Protein AF-Q9X204-F1 (afdb_monomer_lite)

Organism: Thermotoga maritima (strain ATCC 43589 / DSM 3109 / JCM 10099 / NBRC 100826 / MSB8) (NCBI:txid243274)

Structure (mmCIF, N/CA/C/O backbone):
data_AF-Q9X204-F1
#
_entry.id   AF-Q9X204-F1
#
loop_
_atom_site.group_PDB
_atom_site.id
_atom_site.type_symbol
_atom_site.label_atom_id
_atom_site.label_alt_id
_atom_site.label_comp_id
_atom_site.label_asym_id
_atom_site.label_entity_id
_atom_site.label_seq_id
_atom_site.pdbx_PDB_ins_code
_atom_site.Cartn_x
_atom_site.Cartn_y
_atom_site.Cartn_z
_atom_site.occupancy
_atom_site.B_iso_or_equiv
_atom_site.auth_seq_id
_atom_site.auth_comp_id
_atom_site.auth_asym_id
_atom_site.auth_atom_id
_atom_site.pdbx_PDB_model_num
ATOM 1 N N . MET A 1 1 ? 26.300 -2.787 -54.227 1.00 47.72 1 MET A N 1
ATOM 2 C CA . MET A 1 1 ? 25.183 -3.761 -54.114 1.00 47.72 1 MET A CA 1
ATOM 3 C C . MET A 1 1 ? 25.078 -4.410 -52.728 1.00 47.72 1 MET A C 1
ATOM 5 O O . MET A 1 1 ? 23.965 -4.567 -52.243 1.00 47.72 1 MET A O 1
ATOM 9 N N . TYR A 1 2 ? 26.198 -4.704 -52.051 1.00 45.34 2 TYR A N 1
ATOM 10 C CA . TYR A 1 2 ? 26.221 -5.338 -50.720 1.00 45.34 2 TYR A CA 1
ATOM 11 C C . TYR A 1 2 ? 25.403 -4.601 -49.641 1.00 45.34 2 TYR A C 1
ATOM 13 O O . TYR A 1 2 ? 24.611 -5.236 -48.954 1.00 45.34 2 TYR A O 1
ATOM 21 N N . LEU A 1 3 ? 25.477 -3.265 -49.548 1.00 53.62 3 LEU A N 1
ATOM 22 C CA . LEU A 1 3 ? 24.754 -2.507 -48.512 1.00 53.62 3 LEU A CA 1
ATOM 23 C C . LEU A 1 3 ? 23.221 -2.654 -48.542 1.00 53.62 3 LEU A C 1
ATOM 25 O O . LEU A 1 3 ? 22.599 -2.570 -47.490 1.00 53.62 3 LEU A O 1
ATOM 29 N N . LYS A 1 4 ? 22.584 -2.886 -49.703 1.00 60.44 4 LYS A N 1
ATOM 30 C CA . LYS A 1 4 ? 21.115 -3.048 -49.765 1.00 60.44 4 LYS A CA 1
ATOM 31 C C . LYS A 1 4 ? 20.644 -4.338 -49.082 1.00 60.44 4 LYS A C 1
ATOM 33 O O . LYS A 1 4 ? 19.539 -4.356 -48.552 1.00 60.44 4 LYS A O 1
ATOM 38 N N . ARG A 1 5 ? 21.480 -5.386 -49.052 1.00 63.59 5 ARG A N 1
ATOM 39 C CA . ARG A 1 5 ? 21.116 -6.701 -48.498 1.00 63.59 5 ARG A CA 1
ATOM 40 C C . ARG A 1 5 ? 21.117 -6.727 -46.966 1.00 63.59 5 ARG A C 1
ATOM 42 O O . ARG A 1 5 ? 20.314 -7.436 -46.376 1.00 63.59 5 ARG A O 1
ATOM 49 N N . TYR A 1 6 ? 21.953 -5.911 -46.322 1.00 69.81 6 TYR A N 1
ATOM 50 C CA . TYR A 1 6 ? 22.065 -5.867 -44.854 1.00 69.81 6 TYR A CA 1
ATOM 51 C C . TYR A 1 6 ? 21.094 -4.891 -44.178 1.00 69.81 6 TYR A C 1
ATOM 53 O O . TYR A 1 6 ? 20.899 -4.981 -42.969 1.00 69.81 6 TYR A O 1
ATOM 61 N N . LYS A 1 7 ? 20.436 -4.001 -44.937 1.00 73.75 7 LYS A N 1
ATOM 62 C CA . LYS A 1 7 ? 19.441 -3.059 -44.391 1.00 73.75 7 LYS A CA 1
ATOM 63 C C . LYS A 1 7 ? 18.269 -3.767 -43.707 1.00 73.75 7 LYS A C 1
ATOM 65 O O . LYS A 1 7 ? 17.864 -3.361 -42.626 1.00 73.75 7 LYS A O 1
ATOM 70 N N . TRP A 1 8 ? 17.761 -4.841 -44.309 1.00 75.62 8 TRP A N 1
ATOM 71 C CA . TRP A 1 8 ? 16.654 -5.617 -43.743 1.00 75.62 8 TRP A CA 1
ATOM 72 C C . TRP A 1 8 ? 17.058 -6.375 -42.480 1.00 75.62 8 TRP A C 1
ATOM 74 O O . TRP A 1 8 ? 16.323 -6.355 -41.502 1.00 75.62 8 TRP A O 1
ATOM 84 N N . ILE A 1 9 ? 18.254 -6.969 -42.470 1.00 78.94 9 ILE A N 1
ATOM 85 C CA . ILE A 1 9 ? 18.790 -7.668 -41.293 1.00 78.94 9 ILE A CA 1
ATOM 86 C C . ILE A 1 9 ? 18.927 -6.691 -40.121 1.00 78.94 9 ILE A C 1
ATOM 88 O O . ILE A 1 9 ? 18.496 -6.991 -39.013 1.00 78.94 9 ILE A O 1
ATOM 92 N N . PHE A 1 10 ? 19.462 -5.497 -40.377 1.00 75.69 10 PHE A N 1
ATOM 93 C CA . PHE A 1 10 ? 19.589 -4.455 -39.364 1.00 75.69 10 PHE A CA 1
ATOM 94 C C . PHE A 1 10 ? 18.227 -3.994 -38.820 1.00 75.69 10 PHE A C 1
ATOM 96 O O . PHE A 1 10 ? 18.065 -3.897 -37.606 1.00 75.69 10 PHE A O 1
ATOM 103 N N . LEU A 1 11 ? 17.234 -3.763 -39.689 1.00 79.50 11 LEU A N 1
ATOM 104 C CA . LEU A 1 11 ? 15.879 -3.389 -39.262 1.00 79.50 11 LEU A CA 1
ATOM 105 C C . LEU A 1 11 ? 15.232 -4.467 -38.387 1.00 79.50 11 LEU A C 1
ATOM 107 O O . LEU A 1 11 ? 14.653 -4.142 -37.354 1.00 79.50 11 LEU A O 1
ATOM 111 N N . VAL A 1 12 ? 15.367 -5.740 -38.763 1.00 84.00 12 VAL A N 1
ATOM 112 C CA . VAL A 1 12 ? 14.825 -6.863 -37.985 1.00 84.00 12 VAL A CA 1
ATOM 113 C C . VAL A 1 12 ? 15.493 -6.952 -36.613 1.00 84.00 12 VAL A C 1
ATOM 115 O O . VAL A 1 12 ? 14.799 -7.052 -35.605 1.00 84.00 12 VAL A O 1
ATOM 118 N N . VAL A 1 13 ? 16.824 -6.857 -36.549 1.00 81.44 13 VAL A N 1
ATOM 119 C CA . VAL A 1 13 ? 17.574 -6.895 -35.281 1.00 81.44 13 VAL A CA 1
ATOM 120 C C . VAL A 1 13 ? 17.166 -5.736 -34.374 1.00 81.44 13 VAL A C 1
ATOM 122 O O . VAL A 1 13 ? 16.919 -5.930 -33.186 1.00 81.44 13 VAL A O 1
ATOM 125 N N . ALA A 1 14 ? 17.043 -4.534 -34.928 1.00 76.38 14 ALA A N 1
ATOM 126 C CA . ALA A 1 14 ? 16.662 -3.367 -34.153 1.00 76.38 14 ALA A CA 1
ATOM 127 C C . ALA A 1 14 ? 15.210 -3.440 -33.652 1.00 76.38 14 ALA A C 1
ATOM 129 O O . ALA A 1 14 ? 14.932 -3.058 -32.516 1.00 76.38 14 ALA A O 1
ATOM 130 N N . MET A 1 15 ? 14.300 -3.998 -34.455 1.00 82.75 15 MET A N 1
ATOM 131 C CA . MET A 1 15 ? 12.921 -4.257 -34.045 1.00 82.75 15 MET A CA 1
ATOM 132 C C . MET A 1 15 ? 12.854 -5.293 -32.912 1.00 82.75 15 MET A C 1
ATOM 134 O O . MET A 1 15 ? 12.113 -5.102 -31.951 1.00 82.75 15 MET A O 1
ATOM 138 N N . LEU A 1 16 ? 13.666 -6.354 -32.974 1.00 85.06 16 LEU A N 1
ATOM 139 C CA . LEU A 1 16 ? 13.765 -7.348 -31.900 1.00 85.06 16 LEU A CA 1
ATOM 140 C C . LEU A 1 16 ? 14.282 -6.736 -30.592 1.00 85.06 16 LEU A C 1
ATOM 142 O O . LEU A 1 16 ? 13.721 -7.012 -29.534 1.00 85.06 16 LEU A O 1
ATOM 146 N N . ILE A 1 17 ? 15.301 -5.872 -30.658 1.00 81.31 17 ILE A N 1
ATOM 147 C CA . ILE A 1 17 ? 15.810 -5.149 -29.482 1.00 81.31 17 ILE A CA 1
ATOM 148 C C . ILE A 1 17 ? 14.717 -4.246 -28.901 1.00 81.31 17 ILE A C 1
ATOM 150 O O . ILE A 1 17 ? 14.488 -4.271 -27.694 1.00 81.31 17 ILE A O 1
ATOM 154 N N . PHE A 1 18 ? 14.009 -3.495 -29.749 1.00 79.50 18 PHE A N 1
ATOM 155 C CA . PHE A 1 18 ? 12.912 -2.625 -29.326 1.00 79.50 18 PHE A CA 1
ATOM 156 C C . PHE A 1 18 ? 11.818 -3.407 -28.586 1.00 79.50 18 PHE A C 1
ATOM 158 O O . PHE A 1 18 ? 11.445 -3.044 -27.470 1.00 79.50 18 PHE A O 1
ATOM 165 N N . PHE A 1 19 ? 11.342 -4.514 -29.165 1.00 81.19 19 PHE A N 1
ATOM 166 C CA . PHE A 1 19 ? 10.337 -5.359 -28.517 1.00 81.19 19 PHE A CA 1
ATOM 167 C C . PHE A 1 19 ? 10.857 -5.996 -27.227 1.00 81.19 19 PHE A C 1
ATOM 169 O O . PHE A 1 19 ? 10.114 -6.061 -26.249 1.00 81.19 19 PHE A O 1
ATOM 176 N N . GLY A 1 20 ? 12.125 -6.414 -27.193 1.00 83.56 20 GLY A N 1
ATOM 177 C CA . GLY A 1 20 ? 12.761 -6.949 -25.990 1.00 83.56 20 GLY A CA 1
ATOM 178 C C . GLY A 1 20 ? 12.782 -5.938 -24.843 1.00 83.56 20 GLY A C 1
ATOM 179 O O . GLY A 1 20 ? 12.337 -6.254 -23.740 1.00 83.56 20 GLY A O 1
ATOM 180 N N . VAL A 1 21 ? 13.223 -4.704 -25.105 1.00 81.38 21 VAL A N 1
ATOM 181 C CA . VAL A 1 21 ? 13.258 -3.624 -24.102 1.00 81.38 21 VAL A CA 1
ATOM 182 C C . VAL A 1 21 ? 11.850 -3.280 -23.619 1.00 81.38 21 VAL A C 1
ATOM 184 O O . VAL A 1 21 ? 11.613 -3.243 -22.410 1.00 81.38 21 VAL A O 1
ATOM 187 N N . ALA A 1 22 ? 10.896 -3.107 -24.538 1.00 79.12 22 ALA A N 1
ATOM 188 C CA . ALA A 1 22 ? 9.508 -2.819 -24.187 1.00 79.12 22 ALA A CA 1
ATOM 189 C C . ALA A 1 22 ? 8.897 -3.931 -23.315 1.00 79.12 22 ALA A C 1
ATOM 191 O O . ALA A 1 22 ? 8.234 -3.649 -22.315 1.00 79.12 22 ALA A O 1
ATOM 192 N N . PHE A 1 23 ? 9.158 -5.198 -23.650 1.00 83.31 23 PHE A N 1
ATOM 193 C CA . PHE A 1 23 ? 8.671 -6.344 -22.885 1.00 83.31 23 PHE A CA 1
ATOM 194 C C . PHE A 1 23 ? 9.267 -6.397 -21.474 1.00 83.31 23 PHE A C 1
ATOM 196 O O . PHE A 1 23 ? 8.526 -6.557 -20.500 1.00 83.31 23 PHE A O 1
ATOM 203 N N . VAL A 1 24 ? 10.586 -6.214 -21.346 1.00 84.00 24 VAL A N 1
ATOM 204 C CA . VAL A 1 24 ? 11.273 -6.164 -20.044 1.00 84.00 24 VAL A CA 1
ATOM 205 C C . VAL A 1 24 ? 10.712 -5.035 -19.186 1.00 84.00 24 VAL A C 1
ATOM 207 O O . VAL A 1 24 ? 10.430 -5.250 -18.007 1.00 84.00 24 VAL A O 1
ATOM 210 N N . GLN A 1 25 ? 10.479 -3.859 -19.768 1.00 79.38 25 GLN A N 1
ATOM 211 C CA . GLN A 1 25 ? 9.939 -2.714 -19.042 1.00 79.38 25 GLN A CA 1
ATOM 212 C C . GLN A 1 25 ? 8.511 -2.976 -18.538 1.00 79.38 25 GLN A C 1
ATOM 214 O O . GLN A 1 25 ? 8.229 -2.749 -17.362 1.00 79.38 25 GLN A O 1
ATOM 219 N N . ILE A 1 26 ? 7.629 -3.535 -19.374 1.00 80.31 26 ILE A N 1
ATOM 220 C CA . ILE A 1 26 ? 6.268 -3.928 -18.961 1.00 80.31 26 ILE A CA 1
ATOM 221 C C . ILE A 1 26 ? 6.316 -4.973 -17.839 1.00 80.31 26 ILE A C 1
ATOM 223 O O . ILE A 1 26 ? 5.555 -4.886 -16.870 1.00 80.31 26 ILE A O 1
ATOM 227 N N . HIS A 1 27 ? 7.199 -5.967 -17.956 1.00 85.31 27 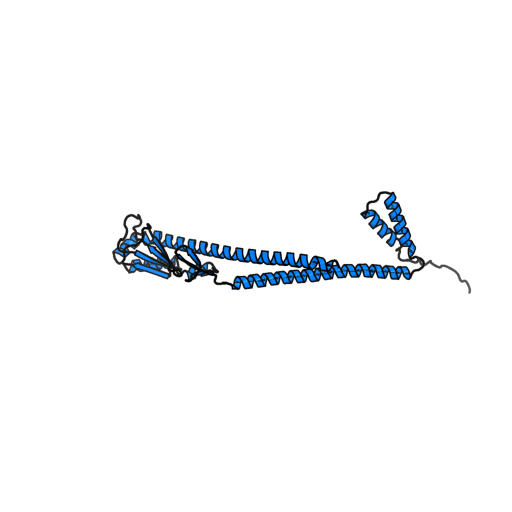HIS A N 1
ATOM 228 C CA . HIS A 1 27 ? 7.352 -7.002 -16.939 1.00 85.31 27 HIS A CA 1
ATOM 229 C C . HIS A 1 27 ? 7.847 -6.419 -15.611 1.00 85.31 27 HIS A C 1
ATOM 231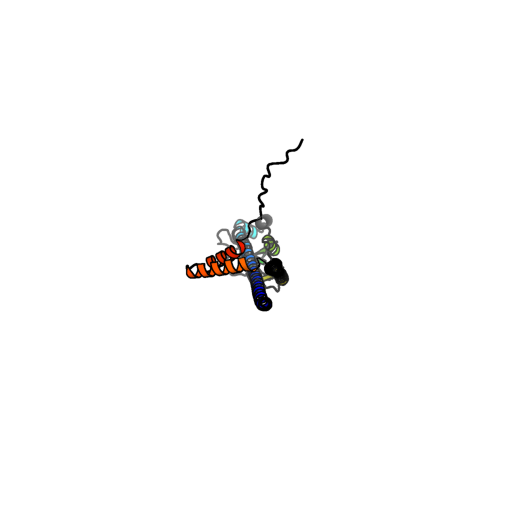 O O . HIS A 1 27 ? 7.293 -6.741 -14.558 1.00 85.31 27 HIS A O 1
ATOM 237 N N . TYR A 1 28 ? 8.845 -5.536 -15.661 1.00 85.38 28 TYR A N 1
ATOM 238 C CA . TYR A 1 28 ? 9.387 -4.855 -14.490 1.00 85.38 28 TYR A CA 1
ATOM 239 C C . TYR A 1 28 ? 8.309 -4.047 -13.761 1.00 85.38 28 TYR A C 1
ATOM 241 O O . TYR A 1 28 ? 8.175 -4.183 -12.550 1.00 85.38 28 TYR A O 1
ATOM 249 N N . GLN A 1 29 ? 7.476 -3.297 -14.490 1.00 81.62 29 GLN A N 1
ATOM 250 C CA . GLN A 1 29 ? 6.388 -2.508 -13.899 1.00 81.62 29 GLN A CA 1
ATOM 251 C C . GLN A 1 29 ? 5.355 -3.382 -13.183 1.00 81.62 29 GLN A C 1
ATOM 253 O O . GLN A 1 29 ? 5.060 -3.159 -12.014 1.00 81.62 29 GLN A O 1
ATOM 258 N N . LYS A 1 30 ? 4.865 -4.447 -13.832 1.00 83.94 30 LYS A N 1
ATOM 259 C CA . LYS A 1 30 ? 3.935 -5.390 -13.179 1.00 83.94 30 LYS A CA 1
ATOM 260 C C . LYS A 1 30 ? 4.550 -6.037 -11.939 1.00 83.94 30 LYS A C 1
ATOM 262 O O . LYS A 1 30 ? 3.846 -6.334 -10.977 1.00 83.94 30 LYS A O 1
ATOM 267 N N . LYS A 1 31 ? 5.856 -6.312 -11.975 1.00 89.50 31 LYS A N 1
ATOM 268 C CA . LYS A 1 31 ? 6.579 -6.878 -10.837 1.00 89.50 31 LYS A CA 1
ATOM 269 C C . LYS A 1 31 ? 6.694 -5.860 -9.697 1.00 89.50 31 LYS A C 1
ATOM 271 O O . LYS A 1 31 ? 6.441 -6.234 -8.559 1.00 89.50 31 LYS A O 1
ATOM 276 N N . LEU A 1 32 ? 6.994 -4.601 -10.009 1.00 88.38 32 LEU A N 1
ATOM 277 C CA . LEU A 1 32 ? 7.053 -3.500 -9.049 1.00 88.38 32 LEU A CA 1
ATOM 278 C C . LEU A 1 32 ? 5.697 -3.260 -8.371 1.00 88.38 32 LEU A C 1
ATOM 280 O O . LEU A 1 32 ? 5.652 -3.207 -7.147 1.00 88.38 32 LEU A O 1
ATOM 284 N N . GLU A 1 33 ? 4.600 -3.206 -9.136 1.00 89.38 33 GLU A N 1
ATOM 285 C CA . GLU A 1 33 ? 3.241 -3.065 -8.584 1.00 89.38 33 GLU A CA 1
ATOM 286 C C . GLU A 1 33 ? 2.934 -4.172 -7.565 1.00 89.38 33 GLU A C 1
ATOM 288 O O . GLU A 1 33 ? 2.467 -3.891 -6.465 1.00 89.38 33 GLU A O 1
ATOM 293 N N . ARG A 1 34 ? 3.251 -5.433 -7.892 1.00 91.00 34 ARG A N 1
ATOM 294 C CA . ARG A 1 34 ? 3.050 -6.560 -6.965 1.00 91.00 34 ARG A CA 1
ATOM 295 C C . ARG A 1 34 ? 3.882 -6.434 -5.693 1.00 91.00 34 ARG A C 1
ATOM 297 O O . ARG A 1 34 ? 3.357 -6.691 -4.620 1.00 91.00 34 ARG A O 1
ATOM 304 N N . TYR A 1 35 ? 5.147 -6.029 -5.799 1.00 92.31 35 TYR A N 1
ATOM 305 C CA . TYR A 1 35 ? 5.980 -5.815 -4.613 1.00 92.31 35 TYR A CA 1
ATOM 306 C C . TYR A 1 35 ? 5.440 -4.696 -3.725 1.00 92.31 35 TYR A C 1
ATOM 308 O O . TYR A 1 35 ? 5.415 -4.853 -2.512 1.00 92.31 35 TYR A O 1
ATOM 316 N N . GLN A 1 36 ? 4.979 -3.590 -4.313 1.00 92.75 36 GLN A N 1
ATOM 317 C CA . GLN A 1 36 ? 4.398 -2.479 -3.555 1.00 92.75 36 GLN A CA 1
ATOM 318 C C . GLN A 1 36 ? 3.125 -2.903 -2.817 1.00 92.75 36 GLN A C 1
ATOM 320 O O . GLN A 1 36 ? 2.950 -2.547 -1.656 1.00 92.75 36 GLN A O 1
ATOM 325 N N . LEU A 1 37 ? 2.270 -3.701 -3.464 1.00 94.69 37 LEU A N 1
ATOM 326 C CA . LEU A 1 37 ? 1.078 -4.266 -2.833 1.00 94.69 37 LEU A CA 1
ATOM 327 C C . LEU A 1 37 ? 1.431 -5.229 -1.690 1.00 94.69 37 LEU A C 1
ATOM 329 O O . LEU A 1 37 ? 0.790 -5.180 -0.646 1.00 94.69 37 LEU A O 1
ATOM 333 N N . GLU A 1 38 ? 2.461 -6.060 -1.854 1.00 95.44 38 GLU A N 1
ATOM 334 C CA . GLU A 1 38 ? 2.899 -6.984 -0.801 1.00 95.44 38 GLU A CA 1
ATOM 335 C C . GLU A 1 38 ? 3.494 -6.239 0.401 1.00 95.44 38 GLU A C 1
ATOM 337 O O . GLU A 1 38 ? 3.161 -6.533 1.545 1.00 95.44 38 GLU A O 1
ATOM 342 N N . VAL A 1 39 ? 4.324 -5.221 0.155 1.00 94.69 39 VAL A N 1
ATOM 343 C CA . VAL A 1 39 ? 4.873 -4.361 1.215 1.00 94.69 39 VAL A CA 1
ATOM 344 C C . VAL A 1 39 ? 3.751 -3.635 1.954 1.00 94.69 39 VAL A C 1
ATOM 346 O O . VAL A 1 39 ? 3.746 -3.623 3.181 1.00 94.69 39 VAL A O 1
ATOM 349 N N . PHE A 1 40 ? 2.775 -3.081 1.228 1.00 95.81 40 PHE A N 1
ATOM 350 C CA . PHE A 1 40 ? 1.595 -2.464 1.834 1.00 95.81 40 PHE A CA 1
ATOM 351 C C . PHE A 1 40 ? 0.851 -3.451 2.739 1.00 95.81 40 PHE A C 1
ATOM 353 O O . PHE A 1 40 ? 0.548 -3.123 3.884 1.00 95.81 40 PHE A O 1
ATOM 360 N N . LYS A 1 41 ? 0.599 -4.670 2.245 1.00 95.75 41 LYS A N 1
ATOM 361 C CA . LYS A 1 41 ? -0.076 -5.723 3.008 1.00 95.75 41 LYS A CA 1
ATOM 362 C C . LYS A 1 41 ? 0.664 -6.020 4.310 1.00 95.75 41 LYS A C 1
ATOM 364 O O . LYS A 1 41 ? 0.032 -6.085 5.354 1.00 95.75 41 LYS A O 1
ATOM 369 N N . ILE A 1 42 ? 1.988 -6.159 4.256 1.00 94.94 42 ILE A N 1
ATOM 370 C CA . ILE A 1 42 ? 2.822 -6.427 5.434 1.00 94.94 42 ILE A CA 1
ATOM 371 C C . ILE A 1 42 ? 2.755 -5.274 6.442 1.00 94.94 42 ILE A C 1
ATOM 373 O O . ILE A 1 42 ? 2.649 -5.531 7.638 1.00 94.94 42 ILE A O 1
ATOM 377 N N . ILE A 1 43 ? 2.805 -4.019 5.981 1.00 94.38 43 ILE A N 1
ATOM 378 C CA . ILE A 1 43 ? 2.723 -2.843 6.861 1.00 94.38 43 ILE A CA 1
ATOM 379 C C . ILE A 1 43 ? 1.388 -2.824 7.603 1.00 94.38 43 ILE A C 1
ATOM 381 O O . ILE A 1 43 ? 1.381 -2.715 8.827 1.00 94.38 43 ILE A O 1
ATOM 385 N N . VAL A 1 44 ? 0.274 -2.972 6.879 1.00 95.50 44 VAL A N 1
ATOM 386 C CA . VAL A 1 44 ? -1.052 -2.972 7.508 1.00 95.50 44 VAL A CA 1
ATOM 387 C C . VAL A 1 44 ? -1.216 -4.173 8.426 1.00 95.50 44 VAL A C 1
ATOM 389 O O . VAL A 1 44 ? -1.644 -3.996 9.555 1.00 95.50 44 VAL A O 1
ATOM 392 N N . GLN A 1 45 ? -0.843 -5.373 7.978 1.00 95.50 45 GLN A N 1
ATOM 393 C CA . GLN A 1 45 ? -0.957 -6.585 8.787 1.00 95.50 45 GLN A CA 1
ATOM 394 C C . GLN A 1 45 ? -0.217 -6.423 10.117 1.00 95.50 45 GLN A C 1
ATOM 396 O O . GLN A 1 45 ? -0.782 -6.672 11.172 1.00 95.50 45 GLN A O 1
ATOM 401 N N . ARG A 1 46 ? 1.017 -5.910 10.071 1.00 94.94 46 ARG A N 1
ATOM 402 C CA . ARG A 1 46 ? 1.805 -5.644 11.274 1.00 94.94 46 ARG A CA 1
ATOM 403 C C . ARG A 1 46 ? 1.153 -4.601 12.179 1.00 94.94 46 ARG A C 1
ATOM 405 O O . ARG A 1 46 ? 1.221 -4.747 13.391 1.00 94.94 46 ARG A O 1
ATOM 412 N N . SER A 1 47 ? 0.564 -3.554 11.606 1.00 95.25 47 SER A N 1
ATOM 413 C CA . SER A 1 47 ? -0.158 -2.539 12.377 1.00 95.25 47 SER A CA 1
ATOM 414 C C . SER A 1 47 ? -1.399 -3.122 13.058 1.00 95.25 47 SER A C 1
ATOM 416 O O . SER A 1 47 ? -1.568 -2.963 14.262 1.00 95.25 47 SER A O 1
ATOM 418 N N . VAL A 1 48 ? -2.212 -3.882 12.323 1.00 96.19 48 VAL A N 1
ATOM 419 C CA . VAL A 1 48 ? -3.390 -4.586 12.851 1.00 96.19 48 VAL A CA 1
ATOM 420 C C . VAL A 1 48 ? -2.994 -5.538 13.981 1.00 96.19 48 VAL A C 1
ATOM 422 O O . VAL A 1 48 ? -3.634 -5.527 15.029 1.00 96.19 48 VAL A O 1
ATOM 425 N N . ASP A 1 49 ? -1.924 -6.315 13.800 1.00 94.88 49 ASP A N 1
ATOM 426 C CA . ASP A 1 49 ? -1.418 -7.232 14.824 1.00 94.88 49 ASP A CA 1
ATOM 427 C C . ASP A 1 49 ? -0.975 -6.470 16.083 1.00 94.88 49 ASP A C 1
ATOM 429 O O . ASP A 1 49 ? -1.369 -6.841 17.185 1.00 94.88 49 ASP A O 1
ATOM 433 N N . LEU A 1 50 ? -0.227 -5.368 15.927 1.00 93.81 50 LEU A N 1
ATOM 434 C CA . LEU A 1 50 ? 0.201 -4.515 17.043 1.00 93.81 50 LEU A CA 1
ATOM 435 C C . LEU A 1 50 ? -0.984 -3.911 17.800 1.00 93.81 50 LEU A C 1
ATOM 437 O O . LEU A 1 50 ? -0.983 -3.909 19.026 1.00 93.81 50 LEU A O 1
ATOM 441 N N . VAL A 1 51 ? -1.996 -3.420 17.085 1.00 95.88 51 VAL A N 1
ATOM 442 C CA . VAL A 1 51 ? -3.208 -2.859 17.693 1.00 95.88 51 VAL A CA 1
ATOM 443 C C . VAL A 1 51 ? -4.010 -3.946 18.413 1.00 95.88 51 VAL A C 1
ATOM 445 O O . VAL A 1 51 ? -4.476 -3.729 19.532 1.00 95.88 51 VAL A O 1
ATOM 448 N N . SER A 1 52 ? -4.132 -5.137 17.818 1.00 95.38 52 SER A N 1
ATOM 449 C CA . SER A 1 52 ? -4.833 -6.258 18.444 1.00 95.38 52 SER A CA 1
ATOM 450 C C . SER A 1 52 ? -4.142 -6.704 19.728 1.00 95.38 52 SER A C 1
ATOM 452 O O . SER A 1 52 ? -4.745 -6.619 20.792 1.00 95.38 52 SER A O 1
ATOM 454 N N . SER A 1 53 ? -2.886 -7.151 19.647 1.00 93.25 53 SER A N 1
ATOM 455 C CA . SER A 1 53 ? -2.190 -7.733 20.798 1.00 93.25 53 SER A CA 1
ATOM 456 C C . SER A 1 53 ? -1.721 -6.689 21.808 1.00 93.25 53 SER A C 1
ATOM 458 O O . SER A 1 53 ? -1.517 -7.017 22.968 1.00 93.25 53 SER A O 1
ATOM 460 N N . GLY A 1 54 ? -1.478 -5.454 21.363 1.00 92.06 54 GLY A N 1
ATOM 461 C CA . GLY A 1 54 ? -0.961 -4.383 22.214 1.00 92.06 54 GLY A CA 1
ATOM 462 C C . GLY A 1 54 ? -2.039 -3.648 23.003 1.00 92.06 54 GLY A C 1
ATOM 463 O O . GLY A 1 54 ? -1.753 -3.190 24.101 1.00 92.06 54 GLY A O 1
ATOM 464 N N . TYR A 1 55 ? -3.259 -3.544 22.465 1.00 94.19 55 TYR A N 1
ATOM 465 C CA . TYR A 1 55 ? -4.308 -2.708 23.055 1.00 94.19 55 TYR A CA 1
ATOM 466 C C . TYR A 1 55 ? -5.624 -3.457 23.248 1.00 94.19 55 TYR A C 1
ATOM 468 O O . TYR A 1 55 ? -6.154 -3.490 24.353 1.00 94.19 55 TYR A O 1
ATOM 476 N N . PHE A 1 56 ? -6.163 -4.109 22.216 1.00 95.50 56 PHE A N 1
ATOM 477 C CA . PHE A 1 56 ? -7.462 -4.791 22.346 1.00 95.50 56 PHE A CA 1
ATOM 478 C C . PHE A 1 56 ? -7.401 -6.149 23.053 1.00 95.50 56 PHE A C 1
ATOM 480 O O . PHE A 1 56 ? -8.438 -6.765 23.273 1.00 95.50 56 PHE A O 1
ATOM 487 N N . GLN A 1 57 ? -6.208 -6.592 23.432 1.00 95.38 57 GLN A N 1
ATOM 488 C CA . GLN A 1 57 ? -5.975 -7.712 24.341 1.00 95.38 57 GLN A CA 1
ATOM 489 C C . GLN A 1 57 ? -5.295 -7.225 25.628 1.00 95.38 57 GLN A C 1
ATOM 491 O O . GLN A 1 57 ? -4.521 -7.952 26.231 1.00 95.38 57 GLN A O 1
ATOM 496 N N . TRP A 1 58 ? -5.506 -5.966 26.018 1.00 95.00 58 TRP A N 1
ATOM 497 C CA . TRP A 1 58 ? -4.946 -5.400 27.240 1.00 95.00 58 TRP A CA 1
ATOM 498 C C . TRP A 1 58 ? -6.045 -5.255 28.292 1.00 95.00 58 TRP A C 1
ATOM 500 O O . TRP A 1 58 ? -7.023 -4.532 28.083 1.00 95.00 58 TRP A O 1
ATOM 510 N N . THR A 1 59 ? -5.886 -5.944 29.426 1.00 94.69 59 THR A N 1
ATOM 511 C CA . THR A 1 59 ? -6.878 -5.972 30.515 1.00 94.69 59 THR A CA 1
ATOM 512 C C . THR A 1 59 ? -7.311 -4.574 30.957 1.00 94.69 59 THR A C 1
ATOM 514 O O . THR A 1 59 ? -8.502 -4.327 31.119 1.00 94.69 59 THR A O 1
ATOM 517 N N . GLU A 1 60 ? -6.381 -3.637 31.105 1.00 95.75 60 GLU A N 1
ATOM 518 C CA . GLU A 1 60 ? -6.664 -2.286 31.585 1.00 95.75 60 GLU A CA 1
ATOM 519 C C . GLU A 1 60 ? -7.533 -1.503 30.593 1.00 95.75 60 GLU A C 1
ATOM 521 O O . GLU A 1 60 ? -8.488 -0.842 31.003 1.00 95.75 60 GLU A O 1
ATOM 526 N N . LEU A 1 61 ? -7.282 -1.645 29.285 1.00 95.44 61 LEU A N 1
ATOM 527 C CA . LEU A 1 61 ? -8.139 -1.039 28.267 1.00 95.44 61 LEU A CA 1
ATOM 528 C C . LEU A 1 61 ? -9.518 -1.707 28.224 1.00 95.44 61 LEU A C 1
ATOM 530 O O . LEU A 1 61 ? -10.526 -1.009 28.114 1.00 95.44 61 LEU A O 1
ATOM 534 N N . LYS A 1 62 ? -9.588 -3.038 28.354 1.00 95.81 62 LYS A N 1
ATOM 535 C CA . LYS A 1 62 ? -10.864 -3.766 28.463 1.00 95.81 62 LYS A CA 1
ATOM 536 C C . LYS A 1 62 ? -11.695 -3.230 29.635 1.00 95.81 62 LYS A C 1
ATOM 538 O O . LYS A 1 62 ? -12.848 -2.846 29.441 1.00 95.81 62 LYS A O 1
ATOM 543 N N . GLU A 1 63 ? -11.109 -3.150 30.828 1.00 95.25 63 GLU A N 1
ATOM 544 C CA . GLU A 1 63 ? -11.789 -2.652 32.028 1.00 95.25 63 GLU A CA 1
ATOM 545 C C . GLU A 1 63 ? -12.232 -1.191 31.891 1.00 95.25 63 GLU A C 1
ATOM 547 O O . GLU A 1 63 ? -13.328 -0.837 32.331 1.00 95.25 63 GLU A O 1
ATOM 552 N N . ALA A 1 64 ? -11.402 -0.338 31.283 1.00 95.50 64 ALA A N 1
ATOM 553 C CA . ALA A 1 64 ? -11.749 1.055 31.012 1.00 95.50 64 ALA A CA 1
ATOM 554 C C . ALA A 1 64 ? -12.969 1.153 30.085 1.00 95.50 64 ALA A C 1
ATOM 556 O O . ALA A 1 64 ? -13.893 1.928 30.342 1.00 95.50 64 ALA A O 1
ATOM 557 N N . ILE A 1 65 ? -13.030 0.306 29.053 1.00 94.50 65 ILE A N 1
ATOM 558 C CA . ILE A 1 65 ? -14.171 0.226 28.136 1.00 94.50 65 ILE A CA 1
ATOM 559 C C . ILE A 1 65 ? -15.438 -0.231 28.873 1.00 94.50 65 ILE A C 1
ATOM 561 O O . ILE A 1 65 ? -16.489 0.384 28.695 1.00 94.50 65 ILE A O 1
ATOM 565 N N . GLU A 1 66 ? -15.365 -1.250 29.730 1.00 94.06 66 GLU A N 1
ATOM 566 C CA . GLU A 1 66 ? -16.515 -1.719 30.525 1.00 94.06 66 GLU A CA 1
ATOM 567 C C . GLU A 1 66 ? -17.030 -0.652 31.504 1.00 94.06 66 GLU A C 1
ATOM 569 O O . GLU A 1 66 ? -18.243 -0.482 31.662 1.00 94.06 66 GLU A O 1
ATOM 574 N N . LYS A 1 67 ? -16.117 0.102 32.128 1.00 95.00 67 LYS A N 1
ATOM 575 C CA . LYS A 1 67 ? -16.430 1.179 33.083 1.00 95.00 67 LYS A CA 1
ATOM 576 C C . LYS A 1 67 ? -16.812 2.504 32.406 1.00 95.00 67 LYS A C 1
ATOM 578 O O . LYS A 1 67 ? -17.274 3.406 33.100 1.00 95.00 67 LYS A O 1
ATOM 583 N N . ASN A 1 68 ? -16.682 2.602 31.078 1.00 93.25 68 ASN A N 1
ATOM 584 C CA . ASN A 1 68 ? -16.797 3.842 30.298 1.00 93.25 68 ASN A CA 1
ATOM 585 C C . ASN A 1 68 ? -15.876 4.960 30.822 1.00 93.25 68 ASN A C 1
ATOM 587 O O . ASN A 1 68 ? -16.298 6.106 30.967 1.00 93.25 68 ASN A O 1
ATOM 591 N N . ASP A 1 69 ? -14.627 4.614 31.126 1.00 96.00 69 ASP A N 1
ATOM 592 C CA . ASP A 1 69 ? -13.589 5.578 31.491 1.00 96.00 69 ASP A CA 1
ATOM 593 C C . ASP A 1 69 ? -13.073 6.287 30.228 1.00 96.00 69 ASP A C 1
ATOM 595 O O . ASP A 1 69 ? -12.121 5.846 29.583 1.00 96.00 69 ASP A O 1
ATOM 599 N N . GLU A 1 70 ? -13.775 7.347 29.820 1.00 94.19 70 GLU A N 1
ATOM 600 C CA . GLU A 1 70 ? -13.488 8.079 28.580 1.00 94.19 70 GLU A CA 1
ATOM 601 C C . GLU A 1 70 ? -12.072 8.674 28.559 1.00 94.19 70 GLU A C 1
ATOM 603 O O . GLU A 1 70 ? -11.434 8.652 27.510 1.00 94.19 70 GLU A O 1
ATOM 608 N N . GLU A 1 71 ? -11.552 9.137 29.702 1.00 96.12 71 GLU A N 1
ATOM 609 C CA . GLU A 1 71 ? -10.215 9.742 29.799 1.00 96.12 71 GLU A CA 1
ATOM 610 C C . GLU A 1 71 ? -9.124 8.716 29.470 1.00 96.12 71 GLU A C 1
ATOM 612 O O . GLU A 1 71 ? -8.273 8.964 28.613 1.00 96.12 71 GLU A O 1
ATOM 617 N N . PHE A 1 72 ? -9.200 7.527 30.076 1.00 95.81 72 PHE A N 1
ATOM 618 C CA . PHE A 1 72 ? -8.243 6.454 29.807 1.00 95.81 72 PHE A CA 1
ATOM 619 C C . PHE A 1 72 ? -8.345 5.929 28.369 1.00 95.81 72 PHE A C 1
ATOM 621 O O . PHE A 1 72 ? -7.333 5.656 27.720 1.00 95.81 72 PHE A O 1
ATOM 628 N N . ILE A 1 73 ? -9.569 5.786 27.847 1.00 95.38 73 ILE A N 1
ATOM 629 C CA . ILE A 1 73 ? -9.793 5.316 26.473 1.00 95.38 73 ILE A CA 1
ATOM 630 C C . ILE A 1 73 ? -9.198 6.304 25.464 1.00 95.38 73 ILE A C 1
ATOM 632 O O . ILE A 1 73 ? -8.543 5.883 24.508 1.00 95.38 73 ILE A O 1
ATOM 636 N N . GLU A 1 74 ? -9.408 7.607 25.664 1.00 95.75 74 GLU A N 1
ATOM 637 C CA . GLU A 1 74 ? -8.838 8.639 24.799 1.00 95.75 74 GLU A CA 1
ATOM 638 C C . GLU A 1 74 ? -7.307 8.654 24.863 1.00 95.75 74 GLU A C 1
ATOM 640 O O . GLU A 1 74 ? -6.668 8.695 23.809 1.00 95.75 74 GLU A O 1
ATOM 645 N N . GLU A 1 75 ? -6.709 8.543 26.054 1.00 96.19 75 GLU A N 1
ATOM 646 C CA . GLU A 1 75 ? -5.250 8.457 26.214 1.00 96.19 75 GLU A CA 1
ATOM 647 C C . GLU A 1 75 ? -4.670 7.252 25.460 1.00 96.19 75 GLU A C 1
ATOM 649 O O . GLU A 1 75 ? -3.738 7.405 24.663 1.00 96.19 75 GLU A O 1
ATOM 654 N N . ALA A 1 76 ? -5.272 6.070 25.627 1.00 94.81 76 ALA A N 1
ATOM 655 C CA . ALA A 1 76 ? -4.857 4.863 24.918 1.00 94.81 76 ALA A CA 1
ATOM 656 C C . ALA A 1 76 ? -4.987 5.022 23.393 1.00 94.81 76 ALA A C 1
ATOM 658 O O . ALA A 1 76 ? -4.109 4.606 22.636 1.00 94.81 76 ALA A O 1
ATOM 659 N N . PHE A 1 77 ? -6.059 5.653 22.908 1.00 95.62 77 PHE A N 1
ATOM 660 C CA . PHE A 1 77 ? -6.250 5.882 21.473 1.00 95.62 77 PHE A CA 1
ATOM 661 C C . PHE A 1 77 ? -5.253 6.885 20.893 1.00 95.62 77 PHE A C 1
ATOM 663 O O . PHE A 1 77 ? -4.818 6.713 19.750 1.00 95.62 77 PHE A O 1
ATOM 670 N N . GLU A 1 78 ? -4.869 7.912 21.647 1.00 94.94 78 GLU A N 1
ATOM 671 C CA . GLU A 1 78 ? -3.808 8.832 21.234 1.00 94.94 78 GLU A CA 1
ATOM 672 C C . GLU A 1 78 ? -2.432 8.154 21.239 1.00 94.94 78 GLU A C 1
ATOM 674 O O . GLU A 1 78 ? -1.640 8.380 20.319 1.00 94.94 78 GLU A O 1
ATOM 679 N N . GLU A 1 79 ? -2.162 7.249 22.182 1.00 94.69 79 GLU A N 1
ATOM 680 C CA . GLU A 1 79 ? -0.945 6.433 22.160 1.00 94.69 79 GLU A CA 1
ATOM 681 C C . GLU A 1 79 ? -0.887 5.538 20.909 1.00 94.69 79 GLU A C 1
ATOM 683 O O . GLU A 1 79 ? 0.117 5.544 20.189 1.00 94.69 79 GLU A O 1
ATOM 688 N N . ILE A 1 80 ? -1.988 4.854 20.572 1.00 93.88 80 ILE A N 1
ATOM 689 C CA . ILE A 1 80 ? -2.092 4.035 19.353 1.00 93.88 80 ILE A CA 1
ATOM 690 C C . ILE A 1 80 ? -1.773 4.870 18.102 1.00 93.88 80 ILE A C 1
ATOM 692 O O . ILE A 1 80 ? -0.973 4.453 17.259 1.00 93.88 80 ILE A O 1
ATOM 696 N N . LYS A 1 81 ? -2.371 6.061 17.972 1.00 93.56 81 LYS A N 1
ATOM 697 C CA . LYS A 1 81 ? -2.132 6.962 16.828 1.00 93.56 81 LYS A CA 1
ATOM 698 C C . LYS A 1 81 ? -0.706 7.516 16.798 1.00 93.56 81 LYS A C 1
ATOM 700 O O . LYS A 1 81 ? -0.184 7.788 15.718 1.00 93.56 81 LYS A O 1
ATOM 705 N N . SER A 1 82 ? -0.074 7.693 17.957 1.00 91.69 82 SER A N 1
ATOM 706 C CA . SER A 1 82 ? 1.332 8.101 18.061 1.00 91.69 82 SER A CA 1
ATOM 707 C C . SER A 1 82 ? 2.271 7.016 17.520 1.00 91.69 82 SER A C 1
ATOM 709 O O . SER A 1 82 ? 3.232 7.321 16.807 1.00 91.69 82 SER A O 1
ATOM 711 N N . LEU A 1 83 ? 1.967 5.744 17.798 1.00 90.81 83 LEU A N 1
ATOM 712 C CA . LEU A 1 83 ? 2.735 4.598 17.303 1.00 90.81 83 LEU A CA 1
ATOM 713 C C . LEU A 1 83 ? 2.508 4.328 15.809 1.00 90.81 83 LEU A C 1
ATOM 715 O O . LEU A 1 83 ? 3.462 3.998 15.098 1.00 90.81 83 LEU A O 1
ATOM 719 N N . ASP A 1 84 ? 1.273 4.481 15.325 1.00 90.62 84 ASP A N 1
ATOM 720 C CA . ASP A 1 84 ? 0.942 4.390 13.903 1.00 90.62 84 ASP A CA 1
ATOM 721 C C . ASP A 1 84 ? 0.191 5.642 13.405 1.00 90.62 84 ASP A C 1
ATOM 723 O O . ASP A 1 84 ? -1.045 5.697 13.451 1.00 90.62 84 ASP A O 1
ATOM 727 N N . PRO A 1 85 ? 0.910 6.624 12.821 1.00 90.69 85 PRO A N 1
ATOM 728 C CA . PRO A 1 85 ? 0.311 7.862 12.326 1.00 90.69 85 PRO A CA 1
ATOM 729 C C . PRO A 1 85 ? -0.565 7.654 11.082 1.00 90.69 85 PRO A C 1
ATOM 731 O O . PRO A 1 85 ? -1.164 8.608 10.576 1.00 90.69 85 PRO A O 1
ATOM 734 N N . TYR A 1 86 ? -0.622 6.436 10.532 1.00 94.38 86 TYR A N 1
ATOM 735 C CA . TYR A 1 86 ? -1.530 6.105 9.442 1.00 94.38 86 TYR A CA 1
ATOM 736 C C . TYR A 1 86 ? -2.904 5.666 9.937 1.00 94.38 86 TYR A C 1
ATOM 738 O O . TYR A 1 86 ? -3.793 5.510 9.102 1.00 94.38 86 TYR A O 1
ATOM 746 N N . ILE A 1 87 ? -3.126 5.498 11.239 1.00 95.75 87 ILE A N 1
ATOM 747 C CA . ILE A 1 87 ? -4.472 5.273 11.765 1.00 95.75 87 ILE A CA 1
ATOM 748 C C . ILE A 1 87 ? -5.274 6.568 11.631 1.00 95.75 87 ILE A C 1
ATOM 750 O O . ILE A 1 87 ? -4.901 7.631 12.121 1.00 95.75 87 ILE A O 1
ATOM 754 N N . LYS A 1 88 ? -6.386 6.477 10.907 1.00 94.81 88 LYS A N 1
ATOM 755 C CA . LYS A 1 88 ? -7.276 7.600 10.622 1.00 94.81 88 LYS A CA 1
ATOM 756 C C . LYS A 1 88 ? -8.331 7.762 11.707 1.00 94.81 88 LYS A C 1
ATOM 758 O O . LYS A 1 88 ? -8.676 8.888 12.053 1.00 94.81 88 LYS A O 1
ATOM 763 N N . GLU A 1 89 ? -8.876 6.654 12.197 1.00 96.38 89 GLU A N 1
ATOM 764 C CA . GLU A 1 89 ? -9.975 6.667 13.157 1.00 96.38 89 GLU A CA 1
ATOM 765 C C . GLU A 1 89 ? -9.972 5.399 14.014 1.00 96.38 89 GLU A C 1
ATOM 767 O O . GLU A 1 89 ? -9.677 4.319 13.506 1.00 96.38 89 GLU A O 1
ATOM 772 N N . ILE A 1 90 ? -10.327 5.548 15.293 1.00 97.31 90 ILE A N 1
ATOM 773 C CA . ILE A 1 90 ? -10.535 4.461 16.257 1.00 97.31 90 ILE A CA 1
ATOM 774 C C . ILE A 1 90 ? -11.880 4.715 16.942 1.00 97.31 90 ILE A C 1
ATOM 776 O O . ILE A 1 90 ? -12.151 5.845 17.351 1.00 97.31 90 ILE A O 1
ATOM 780 N N . LYS A 1 91 ? -12.733 3.693 17.040 1.00 96.44 91 LYS A N 1
ATOM 781 C CA . LYS A 1 91 ? -14.057 3.767 17.677 1.00 96.44 91 LYS A CA 1
ATOM 782 C C . LYS A 1 91 ? -14.388 2.472 18.401 1.00 96.44 91 LYS A C 1
ATOM 784 O O . LYS A 1 91 ? -14.038 1.400 17.924 1.00 96.44 91 LYS A O 1
ATOM 789 N N . ILE A 1 92 ? -15.160 2.566 19.479 1.00 96.19 92 ILE A N 1
ATOM 790 C CA . ILE A 1 92 ? -15.839 1.412 20.074 1.00 96.19 92 ILE A CA 1
ATOM 791 C C . ILE A 1 92 ? -17.297 1.430 19.623 1.00 96.19 92 ILE A C 1
ATOM 793 O O . ILE A 1 92 ? -18.005 2.421 19.792 1.00 96.19 92 ILE A O 1
ATOM 797 N N . LEU A 1 93 ? -17.733 0.342 19.001 1.00 95.75 93 LEU A N 1
ATOM 798 C CA . LEU A 1 93 ? -19.096 0.145 18.536 1.00 95.75 93 LEU A CA 1
ATOM 799 C C . LEU A 1 93 ? -19.855 -0.683 19.573 1.00 95.75 93 LEU A C 1
ATOM 801 O O . LEU A 1 93 ? -19.385 -1.746 19.972 1.00 95.75 93 LEU A O 1
ATOM 805 N N . ASN A 1 94 ? -21.048 -0.229 19.956 1.00 93.50 94 ASN A N 1
ATOM 806 C CA . ASN A 1 94 ? -21.957 -0.951 20.854 1.00 93.50 94 ASN A CA 1
ATOM 807 C C . ASN A 1 94 ? -22.735 -2.023 20.080 1.00 93.50 94 ASN A C 1
ATOM 809 O O . ASN A 1 94 ? -23.957 -1.947 19.930 1.00 93.50 94 ASN A O 1
ATOM 813 N N . GLN A 1 95 ? -22.003 -2.965 19.497 1.00 93.12 95 GLN A N 1
ATOM 814 C CA . GLN A 1 95 ? -22.555 -4.108 18.791 1.00 93.12 95 GLN A CA 1
ATOM 815 C C . GLN A 1 95 ? -21.671 -5.340 19.017 1.00 93.12 95 GLN A C 1
ATOM 817 O O . GLN A 1 95 ? -20.441 -5.202 19.092 1.00 93.12 95 GLN A O 1
ATOM 822 N N . PRO A 1 96 ? -22.274 -6.539 19.073 1.00 91.88 96 PRO A N 1
ATOM 823 C CA . PRO A 1 96 ? -21.514 -7.770 19.172 1.00 91.88 96 PRO A CA 1
ATOM 824 C C . PRO A 1 96 ? -20.669 -7.997 17.905 1.00 91.88 96 PRO A C 1
ATOM 826 O O . PRO A 1 96 ? -21.103 -7.631 16.806 1.00 91.88 96 PRO A O 1
ATOM 829 N N . PRO A 1 97 ? -19.488 -8.623 18.031 1.00 92.12 97 PRO A N 1
ATOM 830 C CA . PRO A 1 97 ? -18.662 -8.989 16.885 1.00 92.12 97 PRO A CA 1
ATOM 831 C C . PRO A 1 97 ? -19.386 -9.983 15.957 1.00 92.12 97 PRO A C 1
ATOM 833 O O . PRO A 1 97 ? -19.660 -11.114 16.347 1.00 92.12 97 PRO A O 1
ATOM 836 N N . ASP A 1 98 ? -19.658 -9.587 14.709 1.00 91.81 98 ASP A N 1
ATOM 837 C CA . ASP A 1 98 ? -20.339 -10.415 13.687 1.00 91.81 98 ASP A CA 1
ATOM 838 C C . ASP A 1 98 ? -19.353 -11.264 12.852 1.00 91.81 98 ASP A C 1
ATOM 840 O O . ASP A 1 98 ? -19.454 -11.401 11.629 1.00 91.81 98 ASP A O 1
ATOM 844 N N . PHE A 1 99 ? -18.299 -11.776 13.489 1.00 92.69 99 PHE A N 1
ATOM 845 C CA . PHE A 1 99 ? -17.251 -12.516 12.791 1.00 92.69 99 PHE A CA 1
ATOM 846 C C . PHE A 1 99 ? -16.689 -13.688 13.596 1.00 92.69 99 PHE A C 1
ATOM 848 O O . PHE A 1 99 ? -16.573 -13.647 14.823 1.00 92.69 99 PHE A O 1
ATOM 855 N N . GLU A 1 100 ? -16.346 -14.759 12.878 1.00 91.06 100 GLU A N 1
ATOM 856 C CA . GLU A 1 100 ? -15.906 -16.037 13.450 1.00 91.06 100 GLU A CA 1
ATOM 857 C C . GLU A 1 100 ? -14.425 -16.021 13.854 1.00 91.06 100 GLU A C 1
ATOM 859 O O . GLU A 1 100 ? -14.038 -16.744 14.768 1.00 91.06 100 GLU A O 1
ATOM 864 N N . GLU A 1 101 ? -13.605 -15.183 13.215 1.00 92.06 101 GLU A N 1
ATOM 865 C CA . GLU A 1 101 ? -12.170 -15.056 13.473 1.00 92.06 101 GLU A CA 1
ATOM 866 C C . GLU A 1 101 ? -11.885 -14.705 14.938 1.00 92.06 101 GLU A C 1
ATOM 868 O O . GLU A 1 101 ? -12.630 -13.956 15.569 1.00 92.06 101 GLU A O 1
ATOM 873 N N . GLU A 1 102 ? -10.794 -15.245 15.480 1.00 89.94 102 GLU A N 1
ATOM 874 C CA . GLU A 1 102 ? -10.525 -15.242 16.921 1.00 89.94 102 GLU A CA 1
ATOM 875 C C . GLU A 1 102 ? -10.338 -13.837 17.504 1.00 89.94 102 GLU A C 1
ATOM 877 O O . GLU A 1 102 ? -10.932 -13.529 18.529 1.00 89.94 102 GLU A O 1
ATOM 882 N N . TYR A 1 103 ? -9.590 -12.963 16.826 1.00 93.19 103 TYR A N 1
ATOM 883 C CA . TYR A 1 103 ? -9.240 -11.645 17.371 1.00 93.19 103 TYR A CA 1
ATOM 884 C C . TYR A 1 103 ? -9.755 -10.480 16.536 1.00 93.19 103 TYR A C 1
ATOM 886 O O . TYR A 1 103 ? -10.246 -9.493 17.082 1.00 93.19 103 TYR A O 1
ATOM 894 N N . TYR A 1 104 ? -9.648 -10.565 15.212 1.00 95.88 104 TYR A N 1
ATOM 895 C CA . TYR A 1 104 ? -10.040 -9.470 14.339 1.00 95.88 104 TYR A CA 1
ATOM 896 C C . TYR A 1 104 ? -10.388 -9.939 12.931 1.00 95.88 104 TYR A C 1
ATOM 898 O O . TYR A 1 104 ? -9.959 -11.003 12.480 1.00 95.88 104 TYR A O 1
ATOM 906 N N . ARG A 1 105 ? -11.109 -9.083 12.205 1.00 95.88 105 ARG A N 1
ATOM 907 C CA . ARG A 1 105 ? -11.361 -9.212 10.769 1.00 95.88 10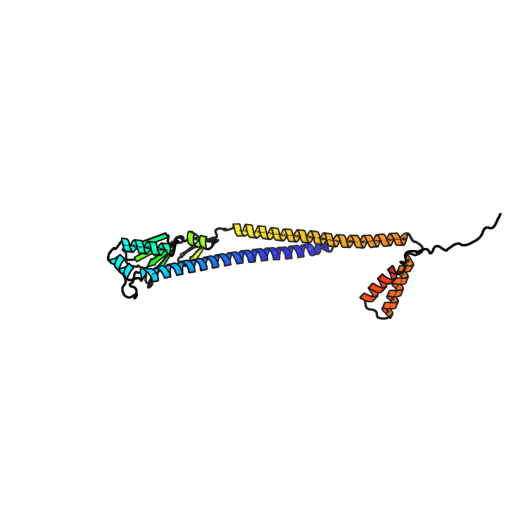5 ARG A CA 1
ATOM 908 C C . ARG A 1 105 ? -10.999 -7.910 10.065 1.00 95.88 105 ARG A C 1
ATOM 910 O O . ARG A 1 105 ? -11.462 -6.841 10.451 1.00 95.88 105 ARG A O 1
ATOM 917 N N . VAL A 1 106 ? -10.185 -8.009 9.014 1.00 96.56 106 VAL A N 1
ATOM 918 C CA . VAL A 1 106 ? -9.840 -6.877 8.139 1.00 96.56 106 VAL A CA 1
ATOM 919 C C . VAL A 1 106 ? -10.808 -6.837 6.962 1.00 96.56 106 VAL A C 1
ATOM 921 O O . VAL A 1 106 ? -10.990 -7.838 6.266 1.00 96.56 106 VAL A O 1
ATOM 924 N N . GLU A 1 107 ? -11.387 -5.671 6.707 1.00 95.12 107 GLU A N 1
ATOM 925 C CA . GLU A 1 107 ? -12.399 -5.457 5.680 1.00 95.12 107 GLU A CA 1
ATOM 926 C C . GLU A 1 107 ? -12.115 -4.207 4.844 1.00 95.12 107 GLU A C 1
ATOM 928 O O . GLU A 1 107 ? -11.390 -3.289 5.235 1.00 95.12 107 GLU A O 1
ATOM 933 N N . SER A 1 108 ? -12.704 -4.173 3.652 1.00 95.81 108 SER A N 1
ATOM 934 C CA . SER A 1 108 ? -12.575 -3.058 2.725 1.00 95.81 108 SER A CA 1
ATOM 935 C C . SER A 1 108 ? -13.842 -2.875 1.906 1.00 95.81 108 SER A C 1
ATOM 937 O O . SER A 1 108 ? -14.519 -3.838 1.547 1.00 95.81 108 SER A O 1
ATOM 939 N N . ASP A 1 109 ? -14.109 -1.630 1.512 1.00 93.25 109 ASP A N 1
ATOM 940 C CA . ASP A 1 109 ? -15.104 -1.308 0.490 1.00 93.25 109 ASP A CA 1
ATOM 941 C C . ASP A 1 109 ? -14.489 -1.155 -0.912 1.00 93.25 109 ASP A C 1
ATOM 943 O O . ASP A 1 109 ? -15.158 -0.679 -1.826 1.00 93.25 109 ASP A O 1
ATOM 947 N N . GLY A 1 110 ? -13.223 -1.533 -1.101 1.00 90.94 110 GLY A N 1
ATOM 948 C CA . GLY A 1 110 ? -12.469 -1.379 -2.346 1.00 90.94 110 GLY A CA 1
ATOM 949 C C . GLY A 1 110 ? -11.545 -0.159 -2.368 1.00 90.94 110 GLY A C 1
ATOM 950 O O . GLY A 1 110 ? -10.600 -0.137 -3.155 1.00 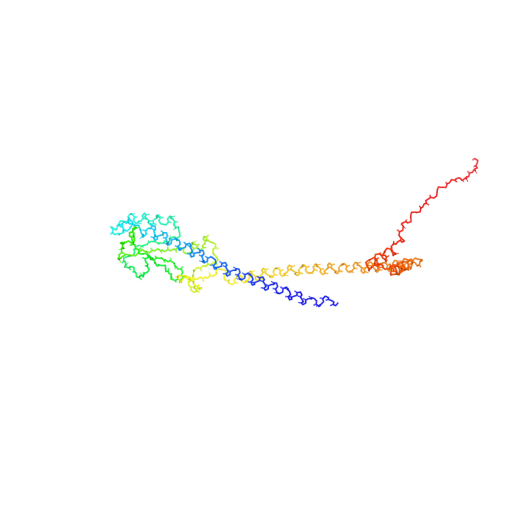90.94 110 GLY A O 1
ATOM 951 N N . GLU A 1 111 ? -11.770 0.834 -1.506 1.00 93.31 111 GLU A N 1
ATOM 952 C CA . GLU A 1 111 ? -10.926 2.034 -1.398 1.00 93.31 111 GLU A CA 1
ATOM 953 C C . GLU A 1 111 ? -10.451 2.274 0.036 1.00 93.31 111 GLU A C 1
ATOM 955 O O . GLU A 1 111 ? -9.269 2.540 0.261 1.00 93.31 111 GLU A O 1
ATOM 960 N N . ARG A 1 112 ? -11.360 2.145 1.005 1.00 95.75 112 ARG A N 1
ATOM 961 C CA . ARG A 1 112 ? -11.066 2.261 2.435 1.00 95.75 112 ARG A CA 1
ATOM 962 C C . ARG A 1 112 ? -10.716 0.904 3.022 1.00 95.75 112 ARG A C 1
ATOM 964 O O . ARG A 1 112 ? -11.128 -0.128 2.493 1.00 95.75 112 ARG A O 1
ATOM 971 N N . LEU A 1 113 ? -9.970 0.920 4.117 1.00 97.00 113 LEU A N 1
ATOM 972 C CA . LEU A 1 113 ? -9.524 -0.273 4.822 1.00 97.00 113 LEU A CA 1
ATOM 973 C C . LEU A 1 113 ? -9.736 -0.070 6.316 1.00 97.00 113 LEU A C 1
ATOM 975 O O . LEU A 1 113 ? -9.256 0.919 6.876 1.00 97.00 113 LEU A O 1
ATOM 979 N N . TRP A 1 114 ? -10.439 -1.004 6.937 1.00 97.56 114 TRP A N 1
ATOM 980 C CA . TRP A 1 114 ? -10.661 -1.014 8.373 1.00 97.56 114 TRP A CA 1
ATOM 981 C C . TRP A 1 114 ? -10.520 -2.426 8.925 1.00 97.56 114 TRP A C 1
ATOM 983 O O . TRP A 1 114 ? -10.549 -3.409 8.184 1.00 97.56 114 TRP A O 1
ATOM 993 N N . ALA A 1 115 ? -10.361 -2.522 10.235 1.00 97.50 115 ALA A N 1
ATOM 994 C CA . ALA A 1 115 ? -10.416 -3.778 10.952 1.00 97.50 115 ALA A CA 1
ATOM 995 C C . ALA A 1 115 ? -11.398 -3.667 12.114 1.00 97.50 115 ALA A C 1
ATOM 997 O O . ALA A 1 115 ? -11.520 -2.617 12.753 1.00 97.50 115 ALA A O 1
ATOM 998 N N . LEU A 1 116 ? -12.110 -4.763 12.343 1.00 97.62 116 LEU A N 1
ATOM 999 C CA . LEU A 1 116 ? -12.983 -4.970 13.485 1.00 97.62 116 LEU A CA 1
ATOM 1000 C C . LEU A 1 116 ? -12.266 -5.896 14.459 1.00 97.62 116 LEU A C 1
ATOM 1002 O O . LEU A 1 116 ? -11.779 -6.944 14.039 1.00 97.62 116 LEU A O 1
ATOM 1006 N N . PHE A 1 117 ? -12.213 -5.527 15.733 1.00 97.44 117 PHE A N 1
ATOM 1007 C CA . PHE A 1 117 ? -11.524 -6.281 16.775 1.00 97.44 117 PHE A CA 1
ATOM 1008 C C . PHE A 1 117 ? -12.499 -6.717 17.860 1.00 97.44 117 PHE A C 1
ATOM 1010 O O . PHE A 1 117 ? -13.341 -5.937 18.320 1.00 97.44 117 PHE A O 1
ATOM 1017 N N . LYS A 1 118 ? -12.332 -7.965 18.287 1.00 96.44 118 LYS A N 1
ATOM 1018 C CA . LYS A 1 118 ? -12.830 -8.468 19.562 1.00 96.44 118 LYS A CA 1
ATOM 1019 C C . LYS A 1 118 ? -11.903 -7.958 20.661 1.00 96.44 118 LYS A C 1
ATOM 1021 O O . LYS A 1 118 ? -10.695 -7.854 20.449 1.00 96.44 118 LYS A O 1
ATOM 1026 N N . ILE A 1 119 ? -12.480 -7.624 21.808 1.00 96.38 119 ILE A N 1
ATOM 1027 C CA . ILE A 1 119 ? -11.748 -7.047 22.936 1.00 96.38 119 ILE A CA 1
ATOM 1028 C C . ILE A 1 119 ? -11.654 -8.107 24.023 1.00 96.38 119 ILE A C 1
ATOM 1030 O O . ILE A 1 119 ? -12.690 -8.564 24.508 1.00 96.38 119 ILE A O 1
ATOM 1034 N N . TYR A 1 120 ? -10.431 -8.484 24.374 1.00 95.00 120 TYR A N 1
ATOM 1035 C CA . TYR A 1 120 ? -10.109 -9.515 25.352 1.00 95.00 120 TYR A CA 1
ATOM 1036 C C . TYR A 1 120 ? -9.295 -8.944 26.514 1.00 95.00 120 TYR A C 1
ATOM 1038 O O . TYR A 1 120 ? -8.736 -7.849 26.431 1.00 95.00 120 TYR A O 1
ATOM 1046 N N . ASP A 1 121 ? -9.215 -9.707 27.598 1.00 93.69 121 ASP A N 1
ATOM 1047 C CA . ASP A 1 121 ? -8.177 -9.514 28.606 1.00 93.69 121 ASP A CA 1
ATOM 1048 C C . ASP A 1 121 ? -6.791 -9.955 28.093 1.00 93.69 121 ASP A C 1
ATOM 1050 O O . ASP A 1 121 ? -6.655 -10.583 27.040 1.00 93.69 121 ASP A O 1
ATOM 1054 N N . SER A 1 122 ? -5.752 -9.657 28.876 1.00 92.19 122 SER A N 1
ATOM 1055 C CA . SER A 1 122 ? -4.362 -10.033 28.580 1.00 92.19 122 SER A CA 1
ATOM 1056 C C . SER A 1 122 ? -4.098 -11.542 28.558 1.00 92.19 122 SER A C 1
ATOM 1058 O O . SER A 1 122 ? -3.012 -11.956 28.149 1.00 92.19 122 SER A O 1
ATOM 1060 N N . MET A 1 123 ? -5.047 -12.367 29.008 1.00 89.31 123 MET A N 1
ATOM 1061 C CA . MET A 1 123 ? -4.953 -13.830 28.961 1.00 89.31 123 MET A CA 1
ATOM 1062 C C . MET A 1 123 ? -5.690 -14.420 27.748 1.00 89.31 123 MET A C 1
ATOM 1064 O O . MET A 1 123 ? -5.502 -15.596 27.439 1.00 89.31 123 MET A O 1
ATOM 1068 N N . GLY A 1 124 ? -6.491 -13.619 27.037 1.00 86.50 124 GLY A N 1
ATOM 1069 C CA . GLY A 1 124 ? -7.355 -14.067 25.948 1.00 86.50 124 GLY A CA 1
ATOM 1070 C C . GLY A 1 124 ? -8.563 -14.888 26.414 1.00 86.50 124 GLY A C 1
ATOM 1071 O O . GLY A 1 124 ? -9.183 -15.560 25.590 1.00 86.50 124 GLY A O 1
ATOM 1072 N N . GLU A 1 125 ? -8.891 -14.876 27.708 1.00 87.38 125 GLU A N 1
ATOM 1073 C CA . GLU A 1 125 ? -9.918 -15.753 28.286 1.00 87.38 125 GLU A CA 1
ATOM 1074 C C . GLU A 1 125 ? -11.295 -15.085 28.291 1.00 87.38 125 GLU A C 1
ATOM 1076 O O . GLU A 1 125 ? -12.285 -15.691 27.867 1.00 87.38 125 GLU A O 1
ATOM 1081 N N . GLU A 1 126 ? -11.371 -13.824 28.718 1.00 91.75 126 GLU A N 1
ATOM 1082 C CA . GLU A 1 126 ? -12.629 -13.086 28.788 1.00 91.75 126 GLU A CA 1
ATOM 1083 C C . GLU A 1 126 ? -12.748 -12.006 27.708 1.00 91.75 126 GLU A C 1
ATOM 1085 O O . GLU A 1 126 ? -11.933 -11.085 27.635 1.00 91.75 126 GLU A O 1
ATOM 1090 N N . MET A 1 127 ? -13.834 -12.069 26.933 1.00 92.94 127 MET A N 1
ATOM 1091 C CA . MET A 1 127 ? -14.161 -11.119 25.866 1.00 92.94 127 MET A CA 1
ATOM 1092 C C . MET A 1 127 ? -15.349 -10.222 26.235 1.00 92.94 127 MET A C 1
ATOM 1094 O O . MET A 1 127 ? -16.345 -10.702 26.781 1.00 92.94 127 MET A O 1
ATOM 1098 N N . ILE A 1 128 ? -15.313 -8.954 25.819 1.00 93.12 128 ILE A N 1
ATOM 1099 C CA . ILE A 1 128 ? -16.499 -8.085 25.824 1.00 93.12 128 ILE A CA 1
ATOM 1100 C C . ILE A 1 128 ? -17.428 -8.485 24.668 1.00 93.12 128 ILE A C 1
ATOM 1102 O O . ILE A 1 128 ? -17.105 -8.291 23.498 1.00 93.12 128 ILE A O 1
ATOM 1106 N N . ALA A 1 129 ? -18.590 -9.061 24.982 1.00 91.25 129 ALA A N 1
ATOM 1107 C CA . ALA A 1 129 ? -19.479 -9.661 23.982 1.00 91.25 129 ALA A CA 1
ATOM 1108 C C . ALA A 1 129 ? -20.380 -8.671 23.232 1.00 91.25 129 ALA A C 1
ATOM 1110 O O . ALA A 1 129 ? -20.835 -8.984 22.135 1.00 91.25 129 ALA A O 1
ATOM 1111 N N . ASP A 1 130 ? -20.656 -7.502 23.803 1.00 93.69 130 ASP A N 1
ATOM 1112 C CA . ASP A 1 130 ? -21.576 -6.498 23.260 1.00 93.69 130 ASP A CA 1
ATOM 1113 C C . ASP A 1 130 ? -20.863 -5.313 22.594 1.00 93.69 130 ASP A C 1
ATOM 1115 O O . ASP A 1 130 ? -21.527 -4.391 22.110 1.00 93.69 130 ASP A O 1
ATOM 1119 N N . ARG A 1 131 ? -19.526 -5.336 22.539 1.00 93.88 131 ARG A N 1
ATOM 1120 C CA . ARG A 1 131 ? -18.713 -4.275 21.942 1.00 93.88 131 ARG A CA 1
ATOM 1121 C C . ARG A 1 131 ? -17.734 -4.811 20.911 1.00 93.88 131 ARG A C 1
ATOM 1123 O O . ARG A 1 131 ? -17.175 -5.892 21.050 1.00 93.88 131 ARG A O 1
ATOM 1130 N N . THR A 1 132 ? -17.487 -3.996 19.894 1.00 96.62 132 THR A N 1
ATOM 1131 C CA . THR A 1 132 ? -16.503 -4.261 18.841 1.00 96.62 132 THR A CA 1
ATOM 1132 C C . THR A 1 132 ? -15.660 -3.014 18.639 1.00 96.62 132 THR A C 1
ATOM 1134 O O . THR A 1 132 ? -16.216 -1.929 18.464 1.00 96.62 132 THR A O 1
ATOM 1137 N N . ALA A 1 133 ? -14.335 -3.134 18.621 1.00 96.94 133 ALA A N 1
ATOM 1138 C CA . ALA A 1 133 ? -13.493 -1.997 18.266 1.00 96.94 133 ALA A CA 1
ATOM 1139 C C . ALA A 1 133 ? -13.330 -1.896 16.744 1.00 96.94 133 ALA A C 1
ATOM 1141 O O . ALA A 1 133 ? -13.148 -2.896 16.055 1.00 96.94 133 ALA A O 1
ATOM 1142 N N . TYR A 1 134 ? -13.400 -0.680 16.219 1.00 97.69 134 TYR A N 1
ATOM 1143 C CA . TYR A 1 134 ? -1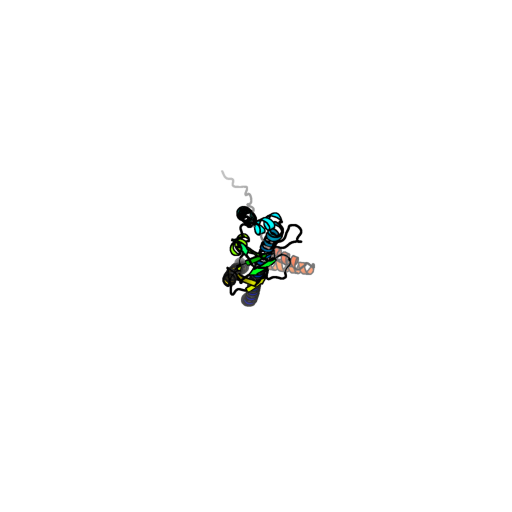3.234 -0.340 14.812 1.00 97.69 134 TYR A CA 1
ATOM 1144 C C . TYR A 1 134 ? -12.000 0.537 14.656 1.00 97.69 134 TYR A C 1
ATOM 1146 O O . TYR A 1 134 ? -11.881 1.556 15.339 1.00 97.69 134 TYR A O 1
ATOM 1154 N N . VAL A 1 135 ? -11.118 0.178 13.726 1.00 97.81 135 VAL A N 1
ATOM 1155 C CA . VAL A 1 135 ? -9.947 0.988 13.370 1.00 97.81 135 VAL A CA 1
ATOM 1156 C C . VAL A 1 135 ? -9.877 1.147 11.859 1.00 97.81 135 VAL A C 1
ATOM 1158 O O . VAL A 1 135 ? -9.910 0.156 11.134 1.00 97.81 135 VAL A O 1
ATOM 1161 N N . GLU A 1 136 ? -9.772 2.383 11.374 1.00 97.75 136 GLU A N 1
ATOM 1162 C CA . GLU A 1 136 ? -9.614 2.707 9.951 1.00 97.75 136 GLU A CA 1
ATOM 1163 C C . GLU A 1 136 ? -8.198 3.207 9.668 1.00 97.75 136 GLU A C 1
ATOM 1165 O O . GLU A 1 136 ? -7.693 4.089 10.363 1.00 97.75 136 GLU A O 1
ATOM 1170 N N . TRP A 1 137 ? -7.586 2.720 8.587 1.00 96.94 137 TRP A N 1
ATOM 1171 C CA . TRP A 1 137 ? -6.270 3.179 8.138 1.00 96.94 137 TRP A CA 1
ATOM 1172 C C . TRP A 1 137 ? -6.364 4.173 6.980 1.00 96.94 137 TRP A C 1
ATOM 1174 O O . TRP A 1 137 ? -7.131 4.020 6.026 1.00 96.94 137 TRP A O 1
ATOM 1184 N N . ASN A 1 138 ? -5.485 5.171 7.005 1.00 96.12 138 ASN A N 1
ATOM 1185 C CA . ASN A 1 138 ? -5.190 6.064 5.897 1.00 96.12 138 ASN A CA 1
ATOM 1186 C C . ASN A 1 138 ? -4.343 5.340 4.841 1.00 96.12 138 ASN A C 1
ATOM 1188 O O . ASN A 1 138 ? -3.126 5.509 4.725 1.00 96.12 138 ASN A O 1
ATOM 1192 N N . VAL A 1 139 ? -5.038 4.562 4.020 1.00 95.25 139 VAL A N 1
ATOM 1193 C CA . VAL A 1 139 ? -4.489 3.799 2.898 1.00 95.25 139 VAL A CA 1
ATOM 1194 C C . VAL A 1 139 ? -3.613 4.657 1.971 1.00 95.25 139 VAL A C 1
ATOM 1196 O O . VAL A 1 139 ? -2.531 4.234 1.559 1.00 95.25 139 VAL A O 1
ATOM 1199 N N . ALA A 1 140 ? -4.050 5.879 1.655 1.00 94.00 140 ALA A N 1
ATOM 1200 C CA . ALA A 1 140 ? -3.301 6.786 0.788 1.00 94.00 140 ALA A CA 1
ATOM 1201 C C . ALA A 1 140 ? -1.981 7.243 1.432 1.00 94.00 140 ALA A C 1
ATOM 1203 O O . ALA A 1 140 ? -0.962 7.331 0.743 1.00 94.00 140 ALA A O 1
ATOM 1204 N N . GLY A 1 141 ? -1.984 7.494 2.745 1.00 93.69 141 GLY A N 1
ATOM 1205 C CA . GLY A 1 141 ? -0.791 7.833 3.522 1.00 93.69 141 GLY A CA 1
ATOM 1206 C C . GLY A 1 141 ? 0.267 6.730 3.472 1.00 93.69 141 GLY A C 1
ATOM 1207 O O . GLY A 1 141 ? 1.415 7.005 3.121 1.00 93.69 141 GLY A O 1
ATOM 1208 N N . ILE A 1 142 ? -0.139 5.479 3.710 1.00 94.06 142 ILE A N 1
ATOM 1209 C CA . ILE A 1 142 ? 0.758 4.310 3.666 1.00 94.06 142 ILE A CA 1
ATOM 1210 C C . ILE A 1 142 ? 1.330 4.114 2.257 1.00 94.06 142 ILE A C 1
ATOM 1212 O O . ILE A 1 142 ? 2.527 3.903 2.077 1.00 94.06 142 ILE A O 1
ATOM 1216 N N . LEU A 1 143 ? 0.495 4.217 1.221 1.00 93.50 143 LEU A N 1
ATOM 1217 C CA . LEU A 1 143 ? 0.969 4.097 -0.158 1.00 93.50 143 LEU A CA 1
ATOM 1218 C C . LEU A 1 143 ? 1.973 5.195 -0.527 1.00 93.50 143 LEU A C 1
ATOM 1220 O O . LEU A 1 143 ? 2.942 4.937 -1.242 1.00 93.50 143 LEU A O 1
ATOM 1224 N N . ASN A 1 144 ? 1.759 6.421 -0.058 1.00 92.81 144 ASN A N 1
ATOM 1225 C CA . ASN A 1 144 ? 2.676 7.518 -0.338 1.00 92.81 144 ASN A CA 1
ATOM 1226 C C . ASN A 1 144 ? 4.010 7.357 0.405 1.00 92.81 144 ASN A C 1
ATOM 1228 O O . ASN A 1 144 ? 5.045 7.681 -0.178 1.00 92.81 144 ASN A O 1
ATOM 1232 N N . SER A 1 145 ? 4.016 6.804 1.622 1.00 91.25 145 SER A N 1
ATOM 1233 C CA . SER A 1 145 ? 5.252 6.592 2.390 1.00 91.25 145 SER A CA 1
ATOM 1234 C C . SER A 1 145 ? 6.190 5.569 1.744 1.00 91.25 145 SER A C 1
ATOM 1236 O O . SER A 1 145 ? 7.406 5.743 1.776 1.00 91.25 145 SER A O 1
ATOM 1238 N N . ILE A 1 146 ? 5.640 4.561 1.059 1.00 91.31 146 ILE A N 1
ATOM 1239 C CA . ILE A 1 146 ? 6.423 3.577 0.294 1.00 91.31 146 ILE A CA 1
ATOM 1240 C C . ILE A 1 146 ? 6.708 4.012 -1.154 1.00 91.31 146 ILE A C 1
ATOM 1242 O O . ILE A 1 146 ? 7.226 3.224 -1.949 1.00 91.31 146 ILE A O 1
ATOM 1246 N N . GLY A 1 147 ? 6.338 5.240 -1.539 1.00 88.62 147 GLY A N 1
ATOM 1247 C CA . GLY A 1 147 ? 6.497 5.733 -2.910 1.00 88.62 147 GLY A CA 1
ATOM 1248 C C . GLY A 1 147 ? 5.710 4.907 -3.933 1.00 88.62 147 GLY A C 1
ATOM 1249 O O . GLY A 1 147 ? 6.189 4.648 -5.042 1.00 88.62 147 GLY A O 1
ATOM 1250 N N . ALA A 1 148 ? 4.514 4.442 -3.559 1.00 90.00 148 ALA A N 1
ATOM 1251 C CA . ALA A 1 148 ? 3.725 3.548 -4.389 1.00 90.00 148 ALA A CA 1
ATOM 1252 C C . ALA A 1 148 ? 3.292 4.206 -5.704 1.00 90.00 148 ALA A C 1
ATOM 1254 O O . ALA A 1 148 ? 2.765 5.326 -5.753 1.00 90.00 148 ALA A O 1
ATOM 1255 N N . SER A 1 149 ? 3.444 3.431 -6.775 1.00 86.81 149 SER A N 1
ATOM 1256 C CA . SER A 1 149 ? 2.955 3.750 -8.118 1.00 86.81 149 SER A CA 1
ATOM 1257 C C . SER A 1 149 ? 1.495 3.332 -8.333 1.00 86.81 149 SER A C 1
ATOM 1259 O O . SER A 1 149 ? 0.933 3.570 -9.402 1.00 86.81 149 SER A O 1
ATOM 1261 N N . VAL A 1 150 ? 0.875 2.739 -7.313 1.00 90.56 150 VAL A N 1
ATOM 1262 C CA . VAL A 1 150 ? -0.526 2.320 -7.287 1.00 90.56 150 VAL A CA 1
ATOM 1263 C C . VAL A 1 150 ? -1.343 3.229 -6.372 1.00 90.56 150 VAL A C 1
ATOM 1265 O O . VAL A 1 150 ? -0.805 3.879 -5.476 1.00 90.56 150 VAL A O 1
ATOM 1268 N N . GLU A 1 151 ? -2.642 3.282 -6.618 1.00 93.56 151 GLU A N 1
ATOM 1269 C CA . GLU A 1 151 ? -3.647 3.907 -5.762 1.00 93.56 151 GLU A CA 1
ATOM 1270 C C . GLU A 1 151 ? -4.815 2.937 -5.575 1.00 93.56 151 GLU A C 1
ATOM 1272 O O . GLU A 1 151 ? -5.158 2.206 -6.508 1.00 93.56 151 GLU A O 1
ATOM 1277 N N . PHE A 1 152 ? -5.419 2.918 -4.388 1.00 94.31 152 PHE A N 1
ATOM 1278 C CA . PHE A 1 152 ? -6.656 2.175 -4.162 1.00 94.31 152 PHE A CA 1
ATOM 1279 C C . PHE A 1 152 ? -7.853 3.038 -4.547 1.00 94.31 152 PHE A C 1
ATOM 1281 O O . PHE A 1 152 ? -7.926 4.207 -4.175 1.00 94.31 152 PHE A O 1
ATOM 1288 N N . ARG A 1 153 ? -8.740 2.480 -5.369 1.00 92.81 153 ARG A N 1
ATOM 1289 C CA . ARG A 1 153 ? -9.917 3.150 -5.913 1.00 92.81 153 ARG A CA 1
ATOM 1290 C C . ARG A 1 153 ? -10.895 2.132 -6.489 1.00 92.81 153 ARG A C 1
ATOM 1292 O O . ARG A 1 153 ? -10.501 1.273 -7.285 1.00 92.81 153 ARG A O 1
ATOM 1299 N N . LYS A 1 154 ? -12.183 2.318 -6.191 1.00 92.12 154 LYS A N 1
ATOM 1300 C CA . LYS A 1 154 ? -13.280 1.506 -6.744 1.00 92.12 154 LYS A CA 1
ATOM 1301 C C . LYS A 1 154 ? -13.277 1.451 -8.279 1.00 92.12 154 LYS A C 1
ATOM 1303 O O . LYS A 1 154 ? -12.964 2.424 -8.974 1.00 92.12 154 LYS A O 1
ATOM 1308 N N . GLY A 1 155 ? -13.667 0.298 -8.814 1.00 87.69 155 GLY A N 1
ATOM 1309 C CA . GLY A 1 155 ? -13.585 -0.047 -10.232 1.00 87.69 155 GLY A CA 1
ATOM 1310 C C . GLY A 1 155 ? -12.160 -0.384 -10.680 1.00 87.69 155 GLY A C 1
ATOM 1311 O O . GLY A 1 155 ? -11.824 -0.195 -11.854 1.00 87.69 155 GLY A O 1
ATOM 1312 N N . GLY A 1 156 ? -11.288 -0.761 -9.748 1.00 90.06 156 GLY A N 1
ATOM 1313 C CA . GLY A 1 156 ? -9.899 -1.136 -9.995 1.00 90.06 156 GLY A CA 1
ATOM 1314 C C . GLY A 1 156 ? -9.725 -2.635 -10.237 1.00 90.06 156 GLY A C 1
ATOM 1315 O O . GLY A 1 156 ? -10.678 -3.384 -10.445 1.00 90.06 156 GLY A O 1
ATOM 1316 N N . LYS A 1 157 ? -8.473 -3.090 -10.214 1.00 90.56 157 LYS A N 1
ATOM 1317 C CA . LYS A 1 157 ? -8.154 -4.518 -10.131 1.00 90.56 157 LYS A CA 1
ATOM 1318 C C . LYS A 1 157 ? -8.272 -4.955 -8.677 1.00 90.56 157 LYS A C 1
ATOM 1320 O O . LYS A 1 157 ? -7.664 -4.333 -7.814 1.00 90.56 157 LYS A O 1
ATOM 1325 N N . LYS A 1 158 ? -9.005 -6.035 -8.419 1.00 93.25 158 LYS A N 1
ATOM 1326 C CA . LYS A 1 158 ? -9.138 -6.601 -7.071 1.00 93.25 158 LYS A CA 1
ATOM 1327 C C . LYS A 1 158 ? -7.808 -7.161 -6.564 1.00 93.25 158 LYS A C 1
ATOM 1329 O O . LYS A 1 158 ? -7.045 -7.745 -7.338 1.00 93.25 158 LYS A O 1
ATOM 1334 N N . THR A 1 159 ? -7.560 -6.994 -5.273 1.00 92.69 159 THR A N 1
ATOM 1335 C CA . THR A 1 159 ? -6.435 -7.571 -4.530 1.00 92.69 159 THR A CA 1
ATOM 1336 C C . THR A 1 159 ? -6.932 -8.172 -3.203 1.00 92.69 159 THR A C 1
ATOM 1338 O O . THR A 1 159 ? -8.122 -8.454 -3.051 1.00 92.69 159 THR A O 1
ATOM 1341 N N . PHE A 1 160 ? -6.024 -8.432 -2.263 1.00 92.88 160 PHE A N 1
ATOM 1342 C CA . PHE A 1 160 ? -6.325 -8.885 -0.903 1.00 92.88 160 PHE A CA 1
ATOM 1343 C C . PHE A 1 160 ? -7.326 -7.975 -0.169 1.00 92.88 160 PHE A C 1
ATOM 1345 O O . PHE A 1 160 ? -7.466 -6.795 -0.487 1.00 92.88 160 PHE A O 1
ATOM 1352 N N . TRP A 1 161 ? -8.029 -8.553 0.811 1.00 92.25 161 TRP A N 1
ATOM 1353 C CA . TRP A 1 161 ? -9.043 -7.893 1.653 1.00 92.25 161 TRP A CA 1
ATOM 1354 C C . TRP A 1 161 ? -10.164 -7.174 0.889 1.00 92.25 161 TRP A C 1
ATOM 1356 O O . TRP A 1 161 ? -10.848 -6.335 1.453 1.00 92.25 161 TRP A O 1
ATOM 1366 N N . GLY A 1 162 ? -10.362 -7.484 -0.397 1.00 91.38 162 GLY A N 1
ATOM 1367 C CA . GLY A 1 162 ? -11.379 -6.831 -1.225 1.00 91.38 162 GLY A CA 1
ATOM 1368 C C . GLY A 1 162 ? -10.989 -5.441 -1.737 1.00 91.38 162 GLY A C 1
ATOM 1369 O O . GLY A 1 162 ? -11.790 -4.822 -2.434 1.00 91.38 162 GLY A O 1
ATOM 1370 N N . LEU A 1 163 ? -9.766 -4.971 -1.465 1.00 94.62 163 LEU A N 1
ATOM 1371 C CA . LEU A 1 163 ? -9.258 -3.708 -1.996 1.00 94.62 163 LEU A CA 1
ATOM 1372 C C . LEU A 1 163 ? -9.172 -3.743 -3.527 1.00 94.62 163 LEU A C 1
ATOM 1374 O O . LEU A 1 163 ? -8.852 -4.769 -4.138 1.00 94.62 163 LEU A O 1
ATOM 1378 N N . GLU A 1 164 ? -9.394 -2.596 -4.161 1.00 94.88 164 GLU A N 1
ATOM 1379 C CA . GLU A 1 164 ? -9.305 -2.437 -5.608 1.00 94.88 164 GLU A CA 1
ATOM 1380 C C . GLU A 1 164 ? -8.273 -1.378 -5.957 1.00 94.88 164 GLU A C 1
ATOM 1382 O O . GLU A 1 164 ? -8.342 -0.257 -5.472 1.00 94.88 164 GLU A O 1
ATOM 1387 N N . TYR A 1 165 ? -7.305 -1.711 -6.809 1.00 93.62 165 TYR A N 1
ATOM 1388 C CA . TYR A 1 165 ? -6.203 -0.809 -7.125 1.00 93.62 165 TYR A CA 1
ATOM 1389 C C . TYR A 1 165 ? -6.144 -0.427 -8.604 1.00 93.62 165 TYR A C 1
ATOM 1391 O O . TYR A 1 165 ? -6.520 -1.184 -9.508 1.00 93.62 165 TYR A O 1
ATOM 1399 N N . ARG A 1 166 ? -5.615 0.765 -8.866 1.00 90.88 166 ARG A N 1
ATOM 1400 C CA . ARG A 1 166 ? -5.249 1.258 -10.193 1.00 90.88 166 ARG A CA 1
ATOM 1401 C C . ARG A 1 166 ? -3.804 1.741 -10.179 1.00 90.88 166 ARG A C 1
ATOM 1403 O O . ARG A 1 166 ? -3.272 2.167 -9.163 1.00 90.88 166 ARG A O 1
ATOM 1410 N N . SER A 1 167 ? -3.152 1.654 -11.330 1.00 86.69 167 SER A N 1
ATOM 1411 C CA . SER A 1 167 ? -1.808 2.203 -11.511 1.00 86.69 167 SER A CA 1
ATOM 1412 C C . SER A 1 167 ? -1.923 3.712 -11.729 1.00 86.69 167 SER A C 1
ATOM 1414 O O . SER A 1 167 ? -2.588 4.124 -12.685 1.00 86.69 167 SER A O 1
ATOM 1416 N N . LYS A 1 168 ? -1.267 4.537 -10.898 1.00 81.56 168 LYS A N 1
ATOM 1417 C CA . LYS A 1 168 ? -1.297 6.016 -10.989 1.00 81.56 168 LYS A CA 1
ATOM 1418 C C . LYS A 1 168 ? -0.878 6.513 -12.375 1.00 81.56 168 LYS A C 1
ATOM 1420 O O . LYS A 1 168 ? -1.363 7.524 -12.877 1.00 81.56 168 LYS A O 1
ATOM 1425 N N . PHE A 1 169 ? 0.024 5.779 -13.020 1.00 68.19 169 PHE A N 1
ATOM 1426 C CA . PHE A 1 169 ? 0.602 6.148 -14.309 1.00 68.19 169 PHE A CA 1
ATOM 1427 C C . PHE A 1 169 ? -0.089 5.505 -15.522 1.00 68.19 169 PHE A C 1
ATOM 1429 O O . PHE A 1 169 ? 0.254 5.851 -16.654 1.00 68.19 169 PHE A O 1
ATOM 1436 N N . GLY A 1 170 ? -1.088 4.635 -15.323 1.00 63.22 170 GLY A N 1
ATOM 1437 C CA . GLY A 1 170 ? -1.951 4.086 -16.379 1.00 63.22 170 GLY A CA 1
ATOM 1438 C C . GLY A 1 170 ? -1.247 3.770 -17.713 1.00 63.22 170 GLY A C 1
ATOM 1439 O O . GLY A 1 170 ? -0.157 3.203 -17.755 1.00 63.22 170 GLY A O 1
ATOM 1440 N N . ASN A 1 171 ? -1.861 4.180 -18.830 1.00 56.62 171 ASN A N 1
ATOM 1441 C CA . ASN A 1 171 ? -1.331 3.973 -20.188 1.00 56.62 171 ASN A CA 1
ATOM 1442 C C . ASN A 1 171 ? -0.135 4.892 -20.538 1.00 56.62 171 ASN A C 1
ATOM 1444 O O . ASN A 1 171 ? 0.458 4.764 -21.610 1.00 56.62 171 ASN A O 1
ATOM 1448 N N . LYS A 1 172 ? 0.248 5.825 -19.649 1.00 60.28 172 LYS A N 1
ATOM 1449 C CA . LYS A 1 172 ? 1.398 6.718 -19.878 1.00 60.28 172 LYS A CA 1
ATOM 1450 C C . LYS A 1 172 ? 2.721 5.967 -19.762 1.00 60.28 172 LYS A C 1
ATOM 1452 O O . LYS A 1 172 ? 3.670 6.344 -20.440 1.00 60.28 172 LYS A O 1
ATOM 1457 N N . TRP A 1 173 ? 2.780 4.865 -19.008 1.00 62.44 173 TRP A N 1
ATOM 1458 C CA . TRP A 1 173 ? 3.954 3.985 -19.007 1.00 62.44 173 TRP A CA 1
ATOM 1459 C C . TRP A 1 173 ? 4.227 3.384 -20.379 1.00 62.44 173 TRP A C 1
ATOM 1461 O O . TRP A 1 173 ? 5.385 3.327 -20.783 1.00 62.44 173 TRP A O 1
ATOM 1471 N N . PHE A 1 174 ? 3.187 2.989 -21.118 1.00 59.75 174 PHE A N 1
ATOM 1472 C CA . PHE A 1 174 ? 3.354 2.537 -22.497 1.00 59.75 174 PHE A CA 1
ATOM 1473 C C . PHE A 1 174 ? 3.965 3.640 -23.355 1.00 59.75 174 PHE A C 1
ATOM 1475 O O . PHE A 1 174 ? 4.934 3.380 -24.058 1.00 59.75 174 PHE A O 1
ATOM 1482 N N . ALA A 1 175 ? 3.473 4.876 -23.237 1.00 63.84 175 ALA A N 1
ATOM 1483 C CA . ALA A 1 175 ? 4.036 6.009 -23.963 1.00 63.84 175 ALA A CA 1
ATOM 1484 C C . ALA A 1 175 ? 5.501 6.279 -23.573 1.00 63.84 175 ALA A C 1
ATOM 1486 O O . ALA A 1 175 ? 6.346 6.388 -24.453 1.00 63.84 175 ALA A O 1
ATOM 1487 N N . VAL A 1 176 ? 5.840 6.328 -22.281 1.00 68.50 176 VAL A N 1
ATOM 1488 C CA . VAL A 1 176 ? 7.220 6.565 -21.813 1.00 68.50 176 VAL A CA 1
ATOM 1489 C C . VAL A 1 176 ? 8.161 5.452 -22.271 1.00 68.50 176 VAL A C 1
ATOM 1491 O O . VAL A 1 176 ? 9.236 5.746 -22.782 1.00 68.50 176 VAL A O 1
ATOM 1494 N N . SER A 1 177 ? 7.741 4.190 -22.146 1.00 66.69 177 SER A N 1
ATOM 1495 C CA . SER A 1 177 ? 8.509 3.020 -22.602 1.00 66.69 177 SER A CA 1
ATOM 1496 C C . SER A 1 177 ? 8.697 3.023 -24.119 1.00 66.69 177 SER A C 1
ATOM 1498 O O . SER A 1 177 ? 9.756 2.664 -24.631 1.00 66.69 177 SER A O 1
ATOM 1500 N N . PHE A 1 178 ? 7.668 3.446 -24.853 1.00 68.94 178 PHE A N 1
ATOM 1501 C CA . PHE A 1 178 ? 7.704 3.567 -26.303 1.00 68.94 178 PHE A CA 1
ATOM 1502 C C . PHE A 1 178 ? 8.680 4.666 -26.739 1.00 68.94 178 PHE A C 1
ATOM 1504 O O . PHE A 1 178 ? 9.556 4.411 -27.563 1.00 68.94 178 PHE A O 1
ATOM 1511 N N . TRP A 1 179 ? 8.592 5.859 -26.143 1.00 72.19 179 TRP A N 1
ATOM 1512 C CA . TRP A 1 179 ? 9.461 6.993 -26.467 1.00 72.19 179 TRP A CA 1
ATOM 1513 C C . TRP A 1 179 ? 10.918 6.769 -26.049 1.00 72.19 179 TRP A C 1
ATOM 1515 O O . TRP A 1 179 ? 11.819 7.113 -26.814 1.00 72.19 179 TRP A O 1
ATOM 1525 N N . SER A 1 180 ? 11.176 6.142 -24.895 1.00 71.75 180 SER A N 1
ATOM 1526 C CA . SER A 1 180 ? 12.541 5.790 -24.476 1.00 71.75 180 SER A CA 1
ATOM 1527 C C . SER A 1 180 ? 13.172 4.766 -25.422 1.00 71.75 180 SER A C 1
ATOM 1529 O O . SER A 1 180 ? 14.322 4.922 -25.838 1.00 71.75 180 SER A O 1
ATOM 1531 N N . SER 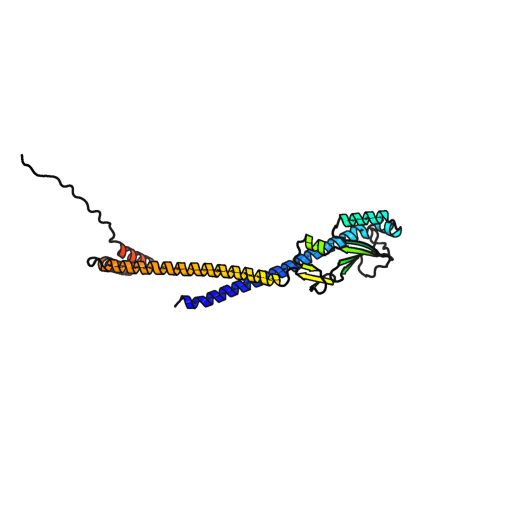A 1 181 ? 12.398 3.763 -25.842 1.00 71.12 181 SER A N 1
ATOM 1532 C CA . SER A 1 181 ? 12.850 2.742 -26.791 1.00 71.12 181 SER A CA 1
ATOM 1533 C C . SER A 1 181 ? 13.083 3.327 -28.192 1.00 71.12 181 SER A C 1
ATOM 1535 O O . SER A 1 181 ? 14.047 2.956 -28.864 1.00 71.12 181 SER A O 1
ATOM 1537 N N . LEU A 1 182 ? 12.269 4.303 -28.619 1.00 74.31 182 LEU A N 1
ATOM 1538 C CA . LEU A 1 182 ? 12.463 5.045 -29.871 1.00 74.31 182 LEU A CA 1
ATOM 1539 C C . LEU A 1 182 ? 13.727 5.924 -29.834 1.00 74.31 182 LEU A C 1
ATOM 1541 O O . LEU A 1 182 ? 14.449 6.030 -30.830 1.00 74.31 182 LEU A O 1
ATOM 1545 N N . GLY A 1 183 ? 14.032 6.507 -28.671 1.00 77.75 183 GLY A N 1
ATOM 1546 C CA . GLY A 1 183 ? 15.290 7.211 -28.421 1.00 77.75 183 GLY A CA 1
ATOM 1547 C C . GLY A 1 183 ? 16.499 6.282 -28.552 1.00 77.75 183 GLY A C 1
ATOM 1548 O O . GLY A 1 183 ? 17.441 6.593 -29.282 1.00 77.75 183 GLY A O 1
ATOM 1549 N N . GLY A 1 184 ? 16.438 5.094 -27.940 1.00 72.94 184 GLY A N 1
ATOM 1550 C CA . GLY A 1 184 ? 17.480 4.069 -28.071 1.00 72.94 184 GLY A CA 1
ATOM 1551 C C . GLY A 1 184 ? 17.689 3.617 -29.521 1.00 72.94 184 GLY A C 1
ATOM 1552 O O . GLY A 1 184 ? 18.822 3.549 -30.000 1.00 72.94 184 GLY A O 1
ATOM 1553 N N . PHE A 1 185 ? 16.600 3.399 -30.261 1.00 74.19 185 PHE A N 1
ATOM 1554 C CA . PHE A 1 185 ? 16.653 3.088 -31.691 1.00 74.19 185 PHE A CA 1
ATOM 1555 C C . PHE A 1 185 ? 17.304 4.212 -32.514 1.00 74.19 185 PHE A C 1
ATOM 1557 O O . PHE A 1 185 ? 18.134 3.945 -33.385 1.00 74.19 185 PHE A O 1
ATOM 1564 N N . SER A 1 186 ? 16.998 5.472 -32.203 1.00 74.25 186 SER A N 1
ATOM 1565 C CA . SER A 1 186 ? 17.600 6.630 -32.874 1.00 74.25 186 SER A CA 1
ATOM 1566 C C . SER A 1 186 ? 19.117 6.690 -32.669 1.00 74.25 186 SER A C 1
ATOM 1568 O O . SER A 1 186 ? 19.856 6.932 -33.623 1.00 74.25 186 SER A O 1
ATOM 1570 N N . ILE A 1 187 ? 19.605 6.389 -31.461 1.00 79.31 187 ILE A N 1
ATOM 1571 C CA . ILE A 1 187 ? 21.047 6.315 -31.171 1.00 79.31 187 ILE A CA 1
ATOM 1572 C C . ILE A 1 187 ? 21.713 5.215 -32.009 1.00 79.31 187 ILE A C 1
ATOM 1574 O O . ILE A 1 187 ? 22.763 5.444 -32.612 1.00 79.31 187 ILE A O 1
ATOM 1578 N N . ILE A 1 188 ? 21.082 4.043 -32.119 1.00 79.88 188 ILE A N 1
ATOM 1579 C CA . ILE A 1 188 ? 21.584 2.927 -32.935 1.00 79.88 188 ILE A CA 1
ATOM 1580 C C . ILE A 1 188 ? 21.672 3.322 -34.420 1.00 79.88 188 ILE A C 1
ATOM 1582 O O . ILE A 1 188 ? 22.663 3.009 -35.085 1.00 79.88 188 ILE A O 1
ATOM 1586 N N . LEU A 1 189 ? 20.684 4.057 -34.942 1.00 79.06 189 LEU A N 1
ATOM 1587 C CA . LEU A 1 189 ? 20.717 4.589 -36.310 1.00 79.06 189 LEU A CA 1
ATOM 1588 C C . LEU A 1 189 ? 21.852 5.596 -36.525 1.00 79.06 189 LEU A C 1
ATOM 1590 O O . LEU A 1 189 ? 22.520 5.553 -37.562 1.00 79.06 189 LEU A O 1
ATOM 1594 N N . ILE A 1 190 ? 22.095 6.479 -35.553 1.00 81.94 190 ILE A N 1
ATOM 1595 C CA . ILE A 1 190 ? 23.192 7.454 -35.605 1.00 81.94 190 ILE A CA 1
ATOM 1596 C C . ILE A 1 190 ? 24.541 6.725 -35.637 1.00 81.94 190 ILE A C 1
ATOM 1598 O O . ILE A 1 190 ? 25.357 6.997 -36.520 1.00 81.94 190 ILE A O 1
ATOM 1602 N N . ILE A 1 191 ? 24.751 5.746 -34.751 1.00 79.81 191 ILE A N 1
ATOM 1603 C CA . ILE A 1 191 ? 25.976 4.930 -34.720 1.00 79.81 191 ILE A CA 1
ATOM 1604 C C . ILE A 1 191 ? 26.160 4.186 -36.047 1.00 79.81 191 ILE A C 1
ATOM 1606 O O . ILE A 1 191 ? 27.252 4.205 -36.617 1.00 79.81 191 ILE A O 1
ATOM 1610 N N . HIS A 1 192 ? 25.096 3.586 -36.589 1.00 79.50 192 HIS A N 1
ATOM 1611 C CA . HIS A 1 192 ? 25.149 2.909 -37.885 1.00 79.50 192 HIS A CA 1
ATOM 1612 C C . HIS A 1 192 ? 25.543 3.866 -39.020 1.00 79.50 192 HIS A C 1
ATOM 1614 O O . HIS A 1 192 ? 26.394 3.530 -39.842 1.00 79.50 192 HIS A O 1
ATOM 1620 N N . SER A 1 193 ? 24.970 5.071 -39.050 1.00 78.06 193 SER A N 1
ATOM 1621 C CA . SER A 1 193 ? 25.299 6.102 -40.042 1.00 78.06 193 SER A CA 1
ATOM 1622 C C . SER A 1 193 ? 26.776 6.502 -39.981 1.00 78.06 193 SER A C 1
ATOM 1624 O O . SER A 1 193 ? 27.447 6.557 -41.015 1.00 78.06 193 SER A O 1
ATOM 1626 N N . ILE A 1 194 ? 27.309 6.713 -38.773 1.00 82.88 194 ILE A N 1
ATOM 1627 C CA . ILE A 1 194 ? 28.728 7.031 -38.553 1.00 82.88 194 ILE A CA 1
ATOM 1628 C C . ILE A 1 194 ? 29.615 5.870 -39.016 1.00 82.88 194 ILE A C 1
ATOM 1630 O O . ILE A 1 194 ? 30.583 6.084 -39.746 1.00 82.88 194 ILE A O 1
ATOM 1634 N N . PHE A 1 195 ? 29.265 4.636 -38.652 1.00 78.94 195 PHE A N 1
ATOM 1635 C CA . PHE A 1 195 ? 30.026 3.440 -39.010 1.00 78.94 195 PHE A CA 1
ATOM 1636 C C . PHE A 1 195 ? 30.075 3.212 -40.526 1.00 78.94 195 PHE A C 1
ATOM 1638 O O . PHE A 1 195 ? 31.147 2.990 -41.091 1.00 78.94 195 PHE A O 1
ATOM 1645 N N . VAL A 1 196 ? 28.936 3.340 -41.212 1.00 79.75 196 VAL A N 1
ATOM 1646 C CA . VAL A 1 196 ? 28.858 3.227 -42.676 1.00 79.75 196 VAL A CA 1
ATOM 1647 C C . VAL A 1 196 ? 29.703 4.305 -43.353 1.00 79.75 196 VAL A C 1
ATOM 1649 O O . VAL A 1 196 ? 30.452 3.993 -44.279 1.00 79.75 196 VAL A O 1
ATOM 1652 N N . ARG A 1 197 ? 29.631 5.558 -42.879 1.00 75.50 197 ARG A N 1
ATOM 1653 C CA . ARG A 1 197 ? 30.479 6.650 -43.386 1.00 75.50 197 ARG A CA 1
ATOM 1654 C C . ARG A 1 197 ? 31.964 6.365 -43.174 1.00 75.50 197 ARG A C 1
ATOM 1656 O O . ARG A 1 197 ? 32.748 6.614 -44.084 1.00 75.50 197 ARG A O 1
ATOM 1663 N N . SER A 1 198 ? 32.337 5.822 -42.018 1.00 73.50 198 SER A N 1
ATOM 1664 C CA . SER A 1 198 ? 33.722 5.463 -41.699 1.00 73.50 198 SER A CA 1
ATOM 1665 C C . SER A 1 198 ? 34.270 4.390 -42.649 1.00 73.50 198 SER A C 1
ATOM 1667 O O . SER A 1 198 ? 35.323 4.583 -43.256 1.00 73.50 198 SER A O 1
ATOM 1669 N N . ILE A 1 199 ? 33.511 3.311 -42.882 1.00 73.31 199 ILE A N 1
ATOM 1670 C CA . ILE A 1 199 ? 33.891 2.255 -43.838 1.00 73.31 199 ILE A CA 1
ATOM 1671 C C . ILE A 1 199 ? 34.019 2.807 -45.259 1.00 73.31 199 ILE A C 1
ATOM 1673 O O . ILE A 1 199 ? 34.979 2.491 -45.960 1.00 73.31 199 ILE A O 1
ATOM 1677 N N . LEU A 1 200 ? 33.062 3.634 -45.693 1.00 69.75 200 LEU A N 1
ATOM 1678 C CA . LEU A 1 200 ? 33.110 4.263 -47.013 1.00 69.75 200 LEU A CA 1
ATOM 1679 C C . LEU A 1 200 ? 34.359 5.134 -47.159 1.00 69.75 200 LEU A C 1
ATOM 1681 O O . LEU A 1 200 ? 35.059 5.006 -48.158 1.00 69.75 200 LEU A O 1
ATOM 1685 N N . LYS A 1 201 ? 34.671 5.970 -46.164 1.00 71.25 201 LYS A N 1
ATOM 1686 C CA . LYS A 1 201 ? 35.866 6.823 -46.173 1.00 71.25 201 LYS A CA 1
ATOM 1687 C C . LYS A 1 201 ? 37.147 5.996 -46.314 1.00 71.25 201 LYS A C 1
ATOM 1689 O O . LYS A 1 201 ? 37.949 6.281 -47.196 1.00 71.25 201 LYS A O 1
ATOM 1694 N N . PHE A 1 202 ? 37.287 4.932 -45.525 1.00 63.84 202 PHE A N 1
ATOM 1695 C CA . PHE A 1 202 ? 38.447 4.039 -45.589 1.00 63.84 202 PHE A CA 1
ATOM 1696 C C . PHE A 1 202 ? 38.594 3.361 -46.965 1.00 63.84 202 PHE A C 1
ATOM 1698 O O . PHE A 1 202 ? 39.696 3.210 -47.495 1.00 63.84 202 PHE A O 1
ATOM 1705 N N . HIS A 1 203 ? 37.473 2.986 -47.587 1.00 66.44 203 HIS A N 1
ATOM 1706 C CA . HIS A 1 203 ? 37.479 2.412 -48.931 1.00 66.44 203 HIS A CA 1
ATOM 1707 C C . HIS A 1 203 ? 37.863 3.438 -50.013 1.00 66.44 203 HIS A C 1
ATOM 1709 O O . HIS A 1 203 ? 38.682 3.140 -50.875 1.00 66.44 203 HIS A O 1
ATOM 1715 N N . TYR A 1 204 ? 37.342 4.667 -49.942 1.00 64.69 204 TYR A N 1
ATOM 1716 C CA . TYR A 1 204 ? 37.700 5.728 -50.893 1.00 64.69 204 TYR A CA 1
ATOM 1717 C C . TYR A 1 204 ? 39.158 6.181 -50.763 1.00 64.69 204 TYR A C 1
ATOM 1719 O O . TYR A 1 204 ? 39.797 6.463 -51.774 1.00 64.69 204 TYR A O 1
ATOM 1727 N N . GLU A 1 205 ? 39.703 6.236 -49.546 1.00 66.94 205 GLU A N 1
ATOM 1728 C CA . GLU A 1 205 ? 41.110 6.588 -49.322 1.00 66.94 205 GLU A CA 1
ATOM 1729 C C . GLU A 1 205 ? 42.055 5.536 -49.914 1.00 66.94 205 GLU A C 1
ATOM 1731 O O . GLU A 1 205 ? 43.049 5.889 -50.546 1.00 66.94 205 GLU A O 1
ATOM 1736 N N . THR A 1 206 ? 41.719 4.250 -49.790 1.00 65.44 206 THR A N 1
ATOM 1737 C CA . THR A 1 206 ? 42.530 3.159 -50.353 1.00 65.44 206 THR A CA 1
ATOM 1738 C C . THR A 1 206 ? 42.460 3.106 -51.881 1.00 65.44 206 THR A C 1
ATOM 1740 O O . THR A 1 206 ? 43.506 3.059 -52.528 1.00 65.44 206 THR A O 1
ATOM 1743 N N . GLU A 1 207 ? 41.272 3.225 -52.483 1.00 64.88 207 GLU A N 1
ATOM 1744 C CA . GLU A 1 207 ? 41.141 3.301 -53.948 1.00 64.88 207 GLU A CA 1
ATOM 1745 C C . GLU A 1 207 ? 41.765 4.580 -54.536 1.00 64.88 207 GLU A C 1
ATOM 1747 O O . GLU A 1 207 ? 42.332 4.563 -55.632 1.00 64.88 207 GLU A O 1
ATOM 1752 N N . GLY A 1 208 ? 41.680 5.706 -53.821 1.00 62.41 208 GLY A N 1
ATOM 1753 C CA . GLY A 1 208 ? 42.311 6.966 -54.215 1.00 62.41 208 GLY A CA 1
ATOM 1754 C C . GLY A 1 208 ? 43.837 6.876 -54.205 1.00 62.41 208 GLY A C 1
ATOM 1755 O O . GLY A 1 208 ? 44.488 7.329 -55.150 1.00 62.41 208 GLY A O 1
ATOM 1756 N N . LEU A 1 209 ? 44.403 6.233 -53.180 1.00 59.84 209 LEU A N 1
ATOM 1757 C CA . LEU A 1 209 ? 45.837 5.976 -53.079 1.00 59.84 209 LEU A CA 1
ATOM 1758 C C . LEU A 1 209 ? 46.321 5.047 -54.202 1.00 59.84 209 LEU A C 1
ATOM 1760 O O . LEU A 1 209 ? 47.323 5.348 -54.847 1.00 59.84 209 LEU A O 1
ATOM 1764 N N . GLU A 1 210 ? 45.579 3.979 -54.509 1.00 62.47 210 GLU A N 1
ATOM 1765 C CA . GLU A 1 210 ? 45.888 3.084 -55.633 1.00 62.47 210 GLU A CA 1
ATOM 1766 C C . GLU A 1 210 ? 45.862 3.808 -56.988 1.00 62.47 210 GLU A C 1
ATOM 1768 O O . GLU A 1 210 ? 46.731 3.587 -57.836 1.00 62.47 210 GLU A O 1
ATOM 1773 N N . ARG A 1 211 ? 44.906 4.720 -57.204 1.00 58.84 211 ARG A N 1
ATOM 1774 C CA . ARG A 1 211 ? 44.848 5.530 -58.434 1.00 58.84 211 ARG A CA 1
ATOM 1775 C C . ARG A 1 211 ? 46.001 6.523 -58.533 1.00 58.84 211 ARG A C 1
ATOM 1777 O O . ARG A 1 211 ? 46.540 6.690 -59.624 1.00 58.84 211 ARG A O 1
ATOM 1784 N N . MET A 1 212 ? 46.395 7.155 -57.428 1.00 55.75 212 MET A N 1
ATOM 1785 C CA . MET A 1 212 ? 47.551 8.057 -57.404 1.00 55.75 212 MET A CA 1
ATOM 1786 C C . MET A 1 212 ? 48.854 7.311 -57.690 1.00 55.75 212 MET A C 1
ATOM 1788 O O . MET A 1 212 ? 49.630 7.774 -58.522 1.00 55.75 212 MET A O 1
ATOM 1792 N N . ILE A 1 213 ? 49.050 6.130 -57.096 1.00 59.09 213 ILE A N 1
ATOM 1793 C CA . ILE A 1 213 ? 50.195 5.255 -57.395 1.00 59.09 213 ILE A CA 1
ATOM 1794 C C . ILE A 1 213 ? 50.233 4.930 -58.892 1.00 59.09 213 ILE A C 1
ATOM 1796 O O . ILE A 1 213 ? 51.254 5.131 -59.535 1.00 59.09 213 ILE A O 1
ATOM 1800 N N . LYS A 1 214 ? 49.095 4.562 -59.490 1.00 61.56 214 LYS A N 1
ATOM 1801 C CA . LYS A 1 214 ? 49.012 4.253 -60.927 1.00 61.56 214 LYS A CA 1
ATOM 1802 C C . LYS A 1 214 ? 49.306 5.449 -61.845 1.00 61.56 214 LYS A C 1
ATOM 1804 O O . LYS A 1 214 ? 49.751 5.261 -62.976 1.00 61.56 214 LYS A O 1
ATOM 1809 N N . ILE A 1 215 ? 49.014 6.674 -61.403 1.00 66.81 215 ILE A N 1
ATOM 1810 C CA . ILE A 1 215 ? 49.321 7.906 -62.149 1.00 66.81 215 ILE A CA 1
ATOM 1811 C C . ILE A 1 215 ? 50.807 8.259 -62.018 1.00 66.81 215 ILE A C 1
ATOM 1813 O O . ILE A 1 215 ? 51.413 8.655 -63.011 1.00 66.81 215 ILE A O 1
ATOM 1817 N N . ILE A 1 216 ? 51.388 8.089 -60.828 1.00 58.94 216 ILE A N 1
ATOM 1818 C CA . ILE A 1 216 ? 52.822 8.286 -60.572 1.00 58.94 216 ILE A CA 1
ATOM 1819 C C . ILE A 1 216 ? 53.645 7.265 -61.369 1.00 58.94 216 ILE A C 1
ATOM 1821 O O . ILE A 1 216 ? 54.539 7.668 -62.107 1.00 58.94 216 ILE A O 1
ATOM 1825 N N . ASP A 1 217 ? 53.258 5.987 -61.345 1.00 55.38 217 ASP A N 1
ATOM 1826 C CA . ASP A 1 217 ? 53.892 4.921 -62.135 1.00 55.38 217 ASP A CA 1
ATOM 1827 C C . ASP A 1 217 ? 53.814 5.191 -63.645 1.00 55.38 217 ASP A C 1
ATOM 1829 O O . ASP A 1 217 ? 54.719 4.843 -64.394 1.00 55.38 217 ASP A O 1
ATOM 1833 N N . LYS A 1 218 ? 52.755 5.853 -64.129 1.00 57.97 218 LYS A N 1
ATOM 1834 C CA . LYS A 1 218 ? 52.658 6.266 -65.540 1.00 57.97 218 LYS A CA 1
ATOM 1835 C C . LYS A 1 218 ? 53.544 7.461 -65.900 1.00 57.97 218 LYS A C 1
ATOM 1837 O O . LYS A 1 218 ? 53.771 7.686 -67.088 1.00 57.97 218 LYS A O 1
ATOM 1842 N N . LYS A 1 219 ? 53.980 8.256 -64.920 1.00 54.59 219 LYS A N 1
ATOM 1843 C CA . LYS A 1 219 ? 54.745 9.491 -65.137 1.00 54.59 219 LYS A CA 1
ATOM 1844 C C . LYS A 1 219 ? 56.256 9.232 -65.193 1.00 54.59 219 LYS A C 1
ATOM 1846 O O . LYS A 1 219 ? 56.937 9.925 -65.943 1.00 54.59 219 LYS A O 1
ATOM 1851 N N . ASP A 1 220 ? 56.750 8.206 -64.497 1.00 52.72 220 ASP A N 1
ATOM 1852 C CA . ASP A 1 220 ? 58.147 7.747 -64.553 1.00 52.72 220 ASP A CA 1
ATOM 1853 C C . ASP A 1 220 ? 58.304 6.527 -65.471 1.00 52.72 220 ASP A C 1
ATOM 1855 O O . ASP A 1 220 ? 58.378 5.371 -65.052 1.00 52.72 220 ASP A O 1
ATOM 1859 N N . HIS A 1 221 ? 58.377 6.788 -66.777 1.00 49.22 221 HIS A N 1
ATOM 1860 C CA . HIS A 1 221 ? 58.381 5.752 -67.816 1.00 49.22 221 HIS A CA 1
ATOM 1861 C C . HIS A 1 221 ? 59.611 4.813 -67.782 1.00 49.22 221 HIS A C 1
ATOM 1863 O O . HIS A 1 221 ? 59.620 3.800 -68.484 1.00 49.22 221 HIS A O 1
ATOM 1869 N N . TYR A 1 222 ? 60.630 5.134 -66.975 1.00 45.81 222 TYR A N 1
ATOM 1870 C CA . TYR A 1 222 ? 61.904 4.411 -66.895 1.00 45.81 222 TYR A CA 1
ATOM 1871 C C . TYR A 1 222 ? 61.996 3.397 -65.735 1.00 45.81 222 TYR A C 1
ATOM 1873 O O . TYR A 1 222 ? 62.802 2.473 -65.807 1.00 45.81 222 TYR A O 1
ATOM 1881 N N . THR A 1 223 ? 61.159 3.506 -64.697 1.00 51.84 223 THR A N 1
ATOM 1882 C CA . THR A 1 223 ? 61.183 2.631 -63.497 1.00 51.84 223 THR A CA 1
ATOM 1883 C C . THR A 1 223 ? 59.849 1.931 -63.212 1.00 51.84 223 THR A C 1
ATOM 1885 O O . THR A 1 223 ? 59.808 1.013 -62.390 1.00 51.84 223 THR A O 1
ATOM 1888 N N . ALA A 1 224 ? 58.784 2.276 -63.948 1.00 52.03 224 ALA A N 1
ATOM 1889 C CA . ALA A 1 224 ? 57.388 1.865 -63.733 1.00 52.03 224 ALA A CA 1
ATOM 1890 C C . ALA A 1 224 ? 57.113 0.355 -63.581 1.00 52.03 224 ALA A C 1
ATOM 1892 O O . ALA A 1 224 ? 56.068 -0.037 -63.076 1.00 52.03 224 ALA A O 1
ATOM 1893 N N . LEU A 1 225 ? 58.020 -0.511 -64.032 1.00 56.91 225 LEU A N 1
ATOM 1894 C CA . LEU A 1 225 ? 57.835 -1.964 -63.992 1.00 56.91 225 LEU A CA 1
ATOM 1895 C C . LEU A 1 225 ? 58.878 -2.689 -63.135 1.00 56.91 225 LEU A C 1
ATOM 1897 O O . LEU A 1 225 ? 58.719 -3.879 -62.861 1.00 56.91 225 LEU A O 1
ATOM 1901 N N . HIS A 1 226 ? 59.931 -2.001 -62.685 1.00 59.00 226 HIS A N 1
ATOM 1902 C CA . HIS A 1 226 ? 61.043 -2.640 -61.981 1.00 59.00 226 HIS A CA 1
ATOM 1903 C C . HIS A 1 226 ? 60.601 -3.176 -60.613 1.00 59.00 226 HIS A C 1
ATOM 1905 O O . HIS A 1 226 ? 60.727 -4.367 -60.331 1.00 59.00 226 HIS A O 1
ATOM 1911 N N . SER A 1 227 ? 59.953 -2.334 -59.809 1.00 63.56 227 SER A N 1
ATOM 1912 C CA . SER A 1 227 ? 59.444 -2.712 -58.485 1.00 63.56 227 SER A CA 1
ATOM 1913 C C . SER A 1 227 ? 58.316 -3.751 -58.552 1.00 63.56 227 SER A C 1
ATOM 1915 O O . SER A 1 227 ? 58.165 -4.575 -57.644 1.00 63.56 227 SER A O 1
ATOM 1917 N N . GLU A 1 228 ? 57.539 -3.768 -59.641 1.00 68.69 228 GLU A N 1
ATOM 1918 C CA . GLU A 1 228 ? 56.499 -4.776 -59.859 1.00 68.69 228 GLU A CA 1
ATOM 1919 C C . GLU A 1 228 ? 57.095 -6.143 -60.227 1.00 68.69 228 GLU A C 1
ATOM 1921 O O . GLU A 1 228 ? 56.708 -7.157 -59.634 1.00 68.69 228 GLU A O 1
ATOM 1926 N N . TYR A 1 229 ? 58.057 -6.194 -61.153 1.00 72.69 229 TYR A N 1
ATOM 1927 C CA . TYR A 1 229 ? 58.727 -7.443 -61.514 1.00 72.69 229 TYR A CA 1
ATOM 1928 C C . TYR A 1 229 ? 59.535 -8.013 -60.348 1.00 72.69 229 TYR A C 1
ATOM 1930 O O . TYR A 1 229 ? 59.413 -9.206 -60.068 1.00 72.69 229 TYR A O 1
ATOM 1938 N N . THR A 1 230 ? 60.267 -7.180 -59.604 1.00 75.69 230 THR A N 1
ATOM 1939 C CA . THR A 1 230 ? 61.033 -7.612 -58.424 1.00 75.69 230 THR A CA 1
ATOM 1940 C C . THR A 1 230 ? 60.120 -8.199 -57.348 1.00 75.69 230 THR A C 1
ATOM 1942 O O . THR A 1 230 ? 60.379 -9.289 -56.836 1.00 75.69 230 THR A O 1
ATOM 1945 N N . SER A 1 231 ? 58.984 -7.552 -57.070 1.00 79.44 231 SER A N 1
ATOM 1946 C CA . SER A 1 231 ? 57.963 -8.085 -56.160 1.00 79.44 231 SER A CA 1
ATOM 1947 C C . SER A 1 231 ? 57.396 -9.427 -56.631 1.00 79.44 231 SER A C 1
ATOM 1949 O O . SER A 1 231 ? 57.311 -10.378 -55.849 1.00 79.44 231 SER A O 1
ATOM 1951 N N . ARG A 1 232 ? 57.039 -9.548 -57.917 1.00 77.94 232 ARG A N 1
ATOM 1952 C CA . ARG A 1 232 ? 56.497 -10.799 -58.475 1.00 77.94 232 ARG A CA 1
ATOM 1953 C C . ARG A 1 232 ? 57.518 -11.936 -58.423 1.00 77.94 232 ARG A C 1
ATOM 1955 O O . ARG A 1 232 ? 57.154 -13.049 -58.044 1.00 77.94 232 ARG A O 1
ATOM 1962 N N . ILE A 1 233 ? 58.778 -11.664 -58.754 1.00 79.69 233 ILE A N 1
ATOM 1963 C CA . ILE A 1 233 ? 59.866 -12.649 -58.703 1.00 79.69 233 ILE A CA 1
ATOM 1964 C C . ILE A 1 233 ? 60.114 -13.097 -57.257 1.00 79.69 233 ILE A C 1
ATOM 1966 O O . ILE A 1 233 ? 60.179 -14.301 -57.001 1.00 79.69 233 ILE A O 1
ATOM 1970 N N . ALA A 1 234 ? 60.151 -12.166 -56.299 1.00 82.50 234 ALA A N 1
ATOM 1971 C CA . ALA A 1 234 ? 60.324 -12.478 -54.881 1.00 82.50 234 ALA A CA 1
ATOM 1972 C C . ALA A 1 234 ? 59.190 -13.368 -54.340 1.00 82.50 234 ALA A C 1
ATOM 1974 O O . ALA A 1 234 ? 59.453 -14.372 -53.682 1.00 82.50 234 ALA A O 1
ATOM 1975 N N . VAL A 1 235 ? 57.930 -13.069 -54.677 1.00 84.62 235 VAL A N 1
ATOM 1976 C CA . VAL A 1 235 ? 56.774 -13.891 -54.268 1.00 84.62 235 VAL A CA 1
ATOM 1977 C C . VAL A 1 235 ? 56.818 -15.289 -54.896 1.00 84.62 235 VAL A C 1
ATOM 1979 O O . VAL A 1 235 ? 56.495 -16.271 -54.226 1.00 84.62 235 VAL A O 1
ATOM 1982 N N . LEU A 1 236 ? 57.236 -15.415 -56.160 1.00 84.62 236 LEU A N 1
ATOM 1983 C CA . LEU A 1 236 ? 57.378 -16.718 -56.822 1.00 84.62 236 LEU A CA 1
ATOM 1984 C C . LEU A 1 236 ? 58.497 -17.565 -56.199 1.00 84.62 236 LEU A C 1
ATOM 1986 O O . LEU A 1 236 ? 58.307 -18.768 -56.003 1.00 84.62 236 LEU A O 1
ATOM 1990 N N . LEU A 1 237 ? 59.624 -16.945 -55.843 1.00 82.56 237 LEU A N 1
ATOM 1991 C CA . LEU A 1 237 ? 60.711 -17.587 -55.098 1.00 82.56 237 LEU A CA 1
ATOM 1992 C C . LEU A 1 237 ? 60.249 -18.023 -53.706 1.00 82.56 237 LEU A C 1
ATOM 1994 O O . LEU A 1 237 ? 60.384 -19.193 -53.359 1.00 82.56 237 LEU A O 1
ATOM 1998 N N . GLY A 1 238 ? 59.612 -17.126 -52.953 1.00 85.88 238 GLY A N 1
ATOM 1999 C CA . GLY A 1 238 ? 59.057 -17.428 -51.634 1.00 85.88 238 GLY A CA 1
ATOM 2000 C C . GLY A 1 238 ? 58.063 -18.590 -51.658 1.00 85.88 238 GLY A C 1
ATOM 2001 O O . GLY A 1 238 ? 58.061 -19.436 -50.766 1.00 85.88 238 GLY A O 1
ATOM 2002 N N . LYS A 1 239 ? 57.257 -18.691 -52.723 1.00 87.50 239 LYS A N 1
ATOM 2003 C CA . LYS A 1 239 ? 56.303 -19.792 -52.905 1.00 87.50 239 LYS A CA 1
ATOM 2004 C C . LYS A 1 239 ? 57.008 -21.126 -53.163 1.00 87.50 239 LYS A C 1
ATOM 2006 O O . LYS A 1 239 ? 56.555 -22.146 -52.652 1.00 87.50 239 LYS A O 1
ATOM 2011 N N . LYS A 1 240 ? 58.109 -21.131 -53.925 1.00 88.38 240 LYS A N 1
ATOM 2012 C CA . LYS A 1 240 ? 58.944 -22.332 -54.114 1.00 88.38 240 LYS A CA 1
ATOM 2013 C C . LYS A 1 240 ? 59.674 -22.749 -52.834 1.00 88.38 240 LYS A C 1
ATOM 2015 O O . LYS A 1 240 ? 59.920 -23.934 -52.656 1.00 88.38 240 LYS A O 1
ATOM 2020 N N . LEU A 1 241 ? 59.973 -21.796 -51.954 1.00 88.00 241 LEU A N 1
ATOM 2021 C CA . LEU A 1 241 ? 60.600 -22.027 -50.649 1.00 88.00 241 LEU A CA 1
ATOM 2022 C C . LEU A 1 241 ? 59.601 -22.420 -49.543 1.00 88.00 241 LEU A C 1
ATOM 2024 O O . LEU A 1 241 ? 60.008 -22.628 -48.406 1.00 88.00 241 LEU A O 1
ATOM 2028 N N . GLY A 1 242 ? 58.307 -22.543 -49.859 1.00 88.00 242 GLY A N 1
ATOM 2029 C CA . GLY A 1 242 ? 57.287 -23.020 -48.919 1.00 88.00 242 GLY A CA 1
ATOM 2030 C C . GLY A 1 242 ? 56.757 -21.972 -47.934 1.00 88.00 242 GLY A C 1
ATOM 2031 O O . GLY A 1 242 ? 56.115 -22.351 -46.957 1.00 88.00 242 GLY A O 1
ATOM 2032 N N . LEU A 1 243 ? 56.983 -20.673 -48.180 1.00 90.56 243 LEU A N 1
ATOM 2033 C CA . LEU A 1 243 ? 56.480 -19.599 -47.313 1.00 90.56 243 LEU A CA 1
ATOM 2034 C C . LEU A 1 243 ? 54.946 -19.580 -47.247 1.00 90.56 243 LEU A C 1
ATOM 2036 O O . LEU A 1 243 ? 54.243 -19.857 -48.229 1.00 90.56 243 LEU A O 1
ATOM 2040 N N . ASN A 1 244 ? 54.410 -19.201 -46.089 1.00 81.06 244 ASN A N 1
ATOM 2041 C CA . ASN A 1 244 ? 52.971 -19.146 -45.864 1.00 81.06 244 ASN A CA 1
ATOM 2042 C C . ASN A 1 244 ? 52.330 -17.897 -46.511 1.00 81.06 244 ASN A C 1
ATOM 2044 O O . ASN A 1 244 ? 52.991 -16.941 -46.915 1.00 81.06 244 ASN A O 1
ATOM 2048 N N . LYS A 1 245 ? 50.994 -17.877 -46.620 1.00 78.75 245 LYS A N 1
ATOM 2049 C CA . LYS A 1 245 ? 50.257 -16.786 -47.296 1.00 78.75 245 LYS A CA 1
ATOM 2050 C C . LYS A 1 245 ? 50.517 -15.394 -46.708 1.00 78.75 245 LYS A C 1
ATOM 2052 O O . LYS A 1 245 ? 50.406 -14.414 -47.445 1.00 78.75 245 LYS A O 1
ATOM 2057 N N . LYS A 1 246 ? 50.805 -15.293 -45.408 1.00 82.00 246 LYS A N 1
ATOM 2058 C CA . LYS A 1 246 ? 51.065 -14.013 -44.742 1.00 82.00 246 LYS A CA 1
ATOM 2059 C C . LYS A 1 246 ? 52.461 -13.504 -45.108 1.00 82.00 246 LYS A C 1
ATOM 2061 O O . LYS A 1 246 ? 52.579 -12.371 -45.564 1.00 82.00 246 LYS A O 1
ATOM 2066 N N . GLU A 1 247 ? 53.460 -14.377 -45.051 1.00 78.62 247 GLU A N 1
ATOM 2067 C CA . GLU A 1 247 ? 54.845 -14.091 -45.448 1.00 78.62 247 GLU A CA 1
ATOM 2068 C C . GLU A 1 247 ? 54.947 -13.723 -46.931 1.00 78.62 247 GLU A C 1
ATOM 2070 O O . GLU A 1 247 ? 55.594 -12.743 -47.282 1.00 78.62 247 GLU A O 1
ATOM 2075 N N . LEU A 1 248 ? 54.236 -14.430 -47.816 1.00 77.31 248 LEU A N 1
ATOM 2076 C CA . LEU A 1 248 ? 54.195 -14.095 -49.246 1.00 77.31 248 LEU A CA 1
ATOM 2077 C C . LEU A 1 248 ? 53.590 -12.710 -49.508 1.00 77.31 248 LEU A C 1
ATOM 2079 O O . LEU A 1 248 ? 54.020 -12.000 -50.419 1.00 77.31 248 LEU A O 1
ATOM 2083 N N . LYS A 1 249 ? 52.587 -12.312 -48.716 1.00 77.38 249 LYS A N 1
ATOM 2084 C CA . LYS A 1 249 ? 51.964 -10.988 -48.825 1.00 77.38 249 LYS A CA 1
ATOM 2085 C C . LYS A 1 249 ? 52.923 -9.892 -48.359 1.00 77.38 249 LYS A C 1
ATOM 2087 O O . LYS A 1 249 ? 53.047 -8.879 -49.045 1.00 77.38 249 LYS A O 1
ATOM 2092 N N . GLU A 1 250 ? 53.605 -10.104 -47.238 1.00 79.69 250 GLU A N 1
ATOM 2093 C CA . GLU A 1 250 ? 54.614 -9.183 -46.701 1.00 79.69 250 GLU A CA 1
ATOM 2094 C C . GLU A 1 250 ? 55.810 -9.051 -47.652 1.00 79.69 250 GLU A C 1
ATOM 2096 O O . GLU A 1 250 ? 56.204 -7.934 -47.983 1.00 79.69 250 GLU A O 1
ATOM 2101 N N . LEU A 1 251 ? 56.295 -10.163 -48.209 1.00 81.25 251 LEU A N 1
ATOM 2102 C CA . LEU A 1 251 ? 57.376 -10.197 -49.196 1.00 81.25 251 LEU A CA 1
ATOM 2103 C C . LEU A 1 251 ? 57.014 -9.435 -50.481 1.00 81.25 251 LEU A C 1
ATOM 2105 O O . LEU A 1 251 ? 57.823 -8.677 -51.015 1.00 81.25 251 LEU A O 1
ATOM 2109 N N . GLY A 1 252 ? 55.774 -9.578 -50.959 1.00 78.06 252 GLY A N 1
ATOM 2110 C CA . GLY A 1 252 ? 55.287 -8.835 -52.122 1.00 78.06 252 GLY A CA 1
ATOM 2111 C C . GLY A 1 252 ? 55.184 -7.327 -51.872 1.00 78.06 252 GLY A C 1
ATOM 2112 O O . GLY A 1 252 ? 55.445 -6.534 -52.779 1.00 78.06 252 GLY A O 1
ATOM 2113 N N . ILE A 1 253 ? 54.820 -6.917 -50.654 1.00 76.25 253 ILE A N 1
ATOM 2114 C CA . ILE A 1 253 ? 54.790 -5.504 -50.250 1.00 76.25 253 ILE A CA 1
ATOM 2115 C C . ILE A 1 253 ? 56.218 -4.957 -50.117 1.00 76.25 253 ILE A C 1
ATOM 2117 O O . ILE A 1 253 ? 56.501 -3.898 -50.674 1.00 76.25 253 ILE A O 1
ATOM 2121 N N . ALA A 1 254 ? 57.124 -5.699 -49.475 1.00 77.31 254 ALA A N 1
ATOM 2122 C CA . ALA A 1 254 ? 58.530 -5.330 -49.330 1.00 77.31 254 ALA A CA 1
ATOM 2123 C C . ALA A 1 254 ? 59.220 -5.161 -50.694 1.00 77.31 254 ALA A C 1
ATOM 2125 O O . ALA A 1 254 ? 59.841 -4.132 -50.942 1.00 77.31 254 ALA A O 1
ATOM 2126 N N . GLY A 1 255 ? 59.025 -6.101 -51.626 1.00 76.31 255 GLY A N 1
ATOM 2127 C CA . GLY A 1 255 ? 59.602 -6.021 -52.973 1.00 76.31 255 GLY A CA 1
ATOM 2128 C C . GLY A 1 255 ? 59.113 -4.820 -53.791 1.00 76.31 255 GLY A C 1
ATOM 2129 O O . GLY A 1 255 ? 59.875 -4.268 -54.579 1.00 76.31 255 GLY A O 1
ATOM 2130 N N . ARG A 1 256 ? 57.875 -4.354 -53.568 1.00 72.50 256 ARG A N 1
ATOM 2131 C CA . ARG A 1 256 ? 57.353 -3.133 -54.214 1.00 72.50 256 ARG A CA 1
ATOM 2132 C C . ARG A 1 256 ? 57.915 -1.841 -53.617 1.00 72.50 256 ARG A C 1
ATOM 2134 O O . ARG A 1 256 ? 57.871 -0.811 -54.278 1.00 72.50 256 ARG A O 1
ATOM 2141 N N . LEU A 1 257 ? 58.396 -1.883 -52.376 1.00 70.25 257 LEU A N 1
ATOM 2142 C CA . LEU A 1 257 ? 58.833 -0.707 -51.617 1.00 70.25 257 LEU A CA 1
ATOM 2143 C C . LEU A 1 257 ? 60.357 -0.586 -51.487 1.00 70.25 257 LEU A C 1
ATOM 2145 O O . LEU A 1 257 ? 60.821 0.448 -51.019 1.00 70.25 257 LEU A O 1
ATOM 2149 N N . HIS A 1 258 ? 61.114 -1.620 -51.869 1.00 71.19 258 HIS A N 1
ATOM 2150 C CA . HIS A 1 258 ? 62.548 -1.723 -51.584 1.00 71.19 258 HIS A CA 1
ATOM 2151 C C . HIS A 1 258 ? 63.401 -0.623 -52.239 1.00 71.19 258 HIS A C 1
ATOM 2153 O O . HIS A 1 258 ? 64.388 -0.199 -51.649 1.00 71.19 258 HIS A O 1
ATOM 2159 N N . ASP A 1 259 ? 62.998 -0.121 -53.409 1.00 60.81 259 ASP A N 1
ATOM 2160 C CA . ASP A 1 259 ? 63.743 0.876 -54.190 1.00 60.81 259 ASP A CA 1
ATOM 2161 C C . ASP A 1 259 ? 63.385 2.321 -53.788 1.00 60.81 259 ASP A C 1
ATOM 2163 O O . ASP A 1 259 ? 63.131 3.204 -54.606 1.00 60.81 259 ASP A O 1
ATOM 2167 N N . ARG A 1 260 ? 63.276 2.555 -52.477 1.00 58.06 260 ARG A N 1
ATOM 2168 C CA . ARG A 1 260 ? 63.099 3.887 -51.889 1.00 58.06 260 ARG A CA 1
ATOM 2169 C C . ARG A 1 260 ? 64.294 4.218 -51.005 1.00 58.06 260 ARG A C 1
ATOM 2171 O O . ARG A 1 260 ? 64.184 4.222 -49.783 1.00 58.06 260 ARG A O 1
ATOM 2178 N N . THR A 1 261 ? 65.427 4.547 -51.610 1.00 40.12 261 THR A N 1
ATOM 2179 C CA . THR A 1 261 ? 66.429 5.400 -50.951 1.00 40.12 261 THR A CA 1
ATOM 2180 C C . THR A 1 261 ? 66.200 6.849 -51.375 1.00 40.12 261 THR A C 1
ATOM 2182 O O . THR A 1 261 ? 66.123 7.106 -52.577 1.00 40.12 261 THR A O 1
ATOM 2185 N N . PRO A 1 262 ? 66.095 7.818 -50.444 1.00 43.59 262 PRO A N 1
ATOM 2186 C CA . PRO A 1 262 ? 66.178 9.218 -50.825 1.00 43.59 262 PRO A CA 1
ATOM 2187 C C . PRO A 1 262 ? 67.575 9.445 -51.407 1.00 43.59 262 PRO A C 1
ATOM 2189 O O . PRO A 1 262 ? 68.574 9.050 -50.808 1.00 43.59 262 PRO A O 1
ATOM 2192 N N . THR A 1 263 ? 67.648 10.035 -52.596 1.00 34.62 263 THR A N 1
ATOM 2193 C CA . THR A 1 263 ? 68.896 10.450 -53.241 1.00 34.62 263 THR A CA 1
ATOM 2194 C C . THR A 1 263 ? 69.609 11.496 -52.385 1.00 34.62 263 THR A C 1
ATOM 2196 O O . THR A 1 263 ? 69.451 12.697 -52.587 1.00 34.62 263 THR A O 1
ATOM 2199 N N . THR A 1 264 ? 70.418 11.042 -51.431 1.00 35.88 264 THR A N 1
ATOM 2200 C CA . THR A 1 264 ? 71.524 11.814 -50.866 1.00 35.88 264 THR A CA 1
ATOM 2201 C C . THR A 1 264 ? 72.625 11.825 -51.922 1.00 35.88 264 THR A C 1
ATOM 2203 O O . THR A 1 264 ? 73.420 10.892 -52.016 1.00 35.88 264 THR A O 1
ATOM 2206 N N . GLN A 1 265 ? 72.641 12.849 -52.778 1.00 34.28 265 GLN A N 1
ATOM 2207 C CA . GLN A 1 265 ? 73.793 13.106 -53.638 1.00 34.28 265 GLN A CA 1
ATOM 2208 C C . GLN A 1 265 ? 74.957 13.575 -52.760 1.00 34.28 265 GLN A C 1
ATOM 2210 O O . GLN A 1 265 ? 74.900 14.632 -52.135 1.00 34.28 265 GLN A O 1
ATOM 2215 N N . ALA A 1 266 ? 76.002 12.752 -52.703 1.00 32.78 266 ALA A N 1
ATOM 2216 C CA . ALA A 1 266 ? 77.305 13.123 -52.184 1.00 32.78 266 ALA A CA 1
ATOM 2217 C C . ALA A 1 266 ? 77.881 14.267 -53.037 1.00 32.78 266 ALA A C 1
ATOM 2219 O O . ALA A 1 266 ? 78.061 14.121 -54.245 1.00 32.78 266 ALA A O 1
ATOM 2220 N N . ILE A 1 267 ? 78.155 15.405 -52.401 1.00 32.09 267 ILE A N 1
ATOM 2221 C CA . ILE A 1 267 ? 78.915 16.517 -52.980 1.00 32.09 267 ILE A CA 1
ATOM 2222 C C . ILE A 1 267 ? 80.399 16.106 -52.978 1.00 32.09 267 ILE A C 1
ATOM 2224 O O . ILE A 1 267 ? 80.918 15.796 -51.902 1.00 32.09 267 ILE A O 1
ATOM 2228 N N . PRO A 1 268 ? 81.109 16.089 -54.121 1.00 34.12 268 PRO A N 1
ATOM 2229 C CA . PRO A 1 268 ? 82.547 15.862 -54.128 1.00 34.12 268 PRO A CA 1
ATOM 2230 C C . PRO A 1 268 ? 83.291 17.154 -53.758 1.00 34.12 268 PRO A C 1
ATOM 2232 O O . PRO A 1 268 ? 83.019 18.226 -54.298 1.00 34.12 268 PRO A O 1
ATOM 2235 N N . LEU A 1 269 ? 84.248 17.037 -52.834 1.00 33.25 269 LEU A N 1
ATOM 2236 C CA . LEU A 1 269 ? 85.233 18.073 -52.523 1.00 33.25 269 LEU A CA 1
ATOM 2237 C C . LEU A 1 269 ? 86.126 18.291 -53.754 1.00 33.25 269 LEU A C 1
ATOM 2239 O O . LEU A 1 269 ? 86.858 17.390 -54.160 1.00 33.25 269 LEU A O 1
ATOM 2243 N N . GLN A 1 270 ? 86.049 19.481 -54.349 1.00 31.41 270 GLN A N 1
ATOM 2244 C CA . GLN A 1 270 ? 86.883 19.900 -55.471 1.00 31.41 270 GLN A CA 1
ATOM 2245 C C . GLN A 1 270 ? 88.069 20.711 -54.935 1.00 31.41 270 GLN A C 1
ATOM 2247 O O . GLN A 1 270 ? 87.882 21.801 -54.397 1.00 31.41 270 GLN A O 1
ATOM 2252 N N . GLY A 1 271 ? 89.275 20.160 -55.076 1.00 30.31 271 GLY A N 1
ATOM 2253 C CA . GLY A 1 271 ? 90.547 20.830 -54.819 1.00 30.31 271 GLY A CA 1
ATOM 2254 C C . GLY A 1 271 ? 91.388 20.917 -56.095 1.00 30.31 271 GLY A C 1
ATOM 2255 O O . GLY A 1 271 ? 91.568 19.917 -56.783 1.00 30.31 271 GLY A O 1
ATOM 2256 N N . ASP A 1 272 ? 91.885 22.130 -56.337 1.00 31.23 272 ASP A N 1
ATOM 2257 C CA . ASP A 1 272 ? 93.060 22.542 -57.118 1.00 31.23 272 ASP A CA 1
ATOM 2258 C C . ASP A 1 272 ? 93.046 22.502 -58.656 1.00 31.23 272 ASP A C 1
ATOM 2260 O O . ASP A 1 272 ? 93.250 21.482 -59.307 1.00 31.23 272 ASP A O 1
ATOM 2264 N N . SER A 1 273 ? 93.012 23.689 -59.276 1.00 30.66 273 SER A N 1
ATOM 2265 C CA . SER A 1 273 ? 94.240 24.471 -59.551 1.00 30.66 273 SER A CA 1
ATOM 2266 C C . SER A 1 273 ? 94.027 25.527 -60.653 1.00 30.66 273 SER A C 1
ATOM 2268 O O . SER A 1 273 ? 93.655 25.223 -61.785 1.00 30.66 273 SER A O 1
ATOM 2270 N N . LYS A 1 274 ? 94.342 26.791 -60.346 1.00 29.00 274 LYS A N 1
ATOM 2271 C CA . LYS A 1 274 ? 94.817 27.776 -61.330 1.00 29.00 274 LYS A CA 1
ATOM 2272 C C . LYS A 1 274 ? 95.933 28.595 -60.690 1.00 29.00 274 LYS A C 1
ATOM 2274 O O . LYS A 1 274 ? 95.684 29.425 -59.825 1.00 29.00 274 LYS A O 1
ATOM 2279 N N . TRP A 1 275 ? 97.152 28.342 -61.148 1.00 35.00 275 TRP A N 1
ATOM 2280 C CA . TRP A 1 275 ? 98.238 29.312 -61.118 1.00 35.00 275 TRP A CA 1
ATOM 2281 C C . TRP A 1 275 ? 97.985 30.351 -62.214 1.00 35.00 275 TRP A C 1
ATOM 2283 O O . TRP A 1 275 ? 97.635 29.956 -63.326 1.00 35.00 275 TRP A O 1
ATOM 2293 N N . LEU A 1 276 ? 98.169 31.637 -61.905 1.00 32.97 276 LEU A N 1
ATOM 2294 C CA . LEU A 1 276 ? 98.906 32.617 -62.718 1.00 32.97 276 LEU A CA 1
ATOM 2295 C C . LEU A 1 276 ? 98.885 33.996 -62.033 1.00 32.97 276 LEU A C 1
ATOM 2297 O O . LEU A 1 276 ? 97.826 34.611 -61.951 1.00 32.97 276 LEU A O 1
ATOM 2301 N N . LEU A 1 277 ? 100.103 34.422 -61.664 1.00 32.38 277 LEU A N 1
ATOM 2302 C CA . LEU A 1 277 ? 100.626 35.784 -61.454 1.00 32.38 277 LEU A CA 1
ATOM 2303 C C . LEU A 1 277 ? 100.101 36.602 -60.267 1.00 32.38 277 LEU A C 1
ATOM 2305 O O . LEU A 1 277 ? 98.947 37.074 -60.302 1.00 32.38 277 LEU A O 1
#

Radius of gyration: 44.44 Å; chains: 1; bounding box: 123×59×101 Å

Secondary structure (DSSP, 8-state):
-HHHHHHHHHHHHHHHHHHHHHHHHHHHHHHHHHHHHHHHHHHHHHHHHHHIIIIIT-HHHHHHHHHT-HHHHHHHHHHHHHH-TTEEEEEEESS-----SSSEEEEESSS-EEEEE--B-TTS--B-SS-EEEEEE-HHHHHHHTT-SEEEEEEEEE-GGG-EEEETTTTHHHHHHHHHHHHHHHHHHHHHHHHHHHHHHHHHHHHHHHHHHHHHHHH-TTTTTHHHHHHHHHHHHHHHTT--HHHHHHHHHHHHHSS------PPP---------

Foldseek 3Di:
DVVVVCPVVVVVVLVVVLVVLLVVLVVVVVVQQVVLVVVLVVVVVVLVVCCQLVALQAQVNVVCVVVVVVVVVVVVVVVSCVVPVQWPDKDKDQAFDPDDDLFKDWADPQAWIKMKGWHHYNVSPDTDGRIIMMITGNSVVSCVVSVHQKHGDPPACADPRRHHIDGVCPCVSVVVSNVVSVVVSVVVVVVVVVVVVVVVVVVCVVVVVVVVLVVVLVVCVPCSCVLVVQLVVQLVVCVVVVHDPVVSVVSSVCSNVVPDDDPPDDDDDDDDDDDDD

pLDDT: mean 80.53, std 17.49, range [29.0, 97.81]

Sequence (277 aa):
MYLKRYKWIFLVVAMLIFFGVAFVQIHYQKKLERYQLEVFKIIVQRSVDLVSSGYFQWTELKEAIEKNDEEFIEEAFEEIKSLDPYIKEIKILNQPPDFEEEYYRVESDGERLWALFKIYDSMGEEMIADRTAYVEWNVAGILNSIGASVEFRKGGKKTFWGLEYRSKFGNKWFAVSFWSSLGGFSIILIIHSIFVRSILKFHYETEGLERMIKIIDKKDHYTALHSEYTSRIAVLLGKKLGLNKKELKELGIAGRLHDRTPTTQAIPLQGDSKWLL